Protein AF-B4G542-F1 (afdb_monomer)

Radius of gyration: 22.09 Å; Cα contacts (8 Å, |Δi|>4): 211; chains: 1; bounding box: 46×46×89 Å

Secondary structure (DSSP, 8-state):
--EE-PPPPSS--------TT-HHHHHHHHHHHHHH--HHHHHHHHHHHHHHHHHHHTT---------S-----S-----HHHHHHHHHHHHHHHHHHHHHHHHHTTSEEE-EEES--HHHHHHHHHH-SS---EEEEETTT-SS--HHHHHHHHHTT-EEEEE---SSSS-HHHHHHHSTT-EEEEEEEEEEEETTTTEEEEEEEEEEEEPPP-----------

Foldseek 3Di:
DFAFDDDDDPDDDDDDDQDPVDPVSVVVVVVVCCVRDNPVVVVVVVVVVVVVVVVVPVPDDDDDDDPPDDDDDDPDDALAVCVVCPPVNLVVVLVVVVVVLVCCVVVRTVAAEEESHDLVSLVVSQVPDPHHHQEYEYECVRCVDDDPSNVVSCVVVNRHYYYDHADPDNDDPVNVCVVPPQKDWPDKDWDWHADPVPRDTPDIDMDTDIDHPDPDPPPPPPPDD

InterPro domains:
  IPR032963 Glutamate--cysteine ligase regulatory subunit [PTHR13295] (90-212)
  IPR036812 NAD(P)-dependent oxidoreductase domain superfamily [G3DSA:3.20.20.100] (62-183)
  IPR036812 NAD(P)-dependent oxidoreductase domain superfamily [SSF51430] (90-187)

Nearest PDB structures (foldseek):
  7f7j-assembly1_B  TM=8.791E-01  e=5.481E-02  Echinochloa colona
  3o0k-assembly4_D  TM=6.962E-01  e=1.958E-02  Brucella abortus 2308
  5knb-assembly1_H  TM=5.172E-01  e=3.320E-01  Enterococcus hirae ATCC 9790
  6hsq-assembly1_D  TM=4.163E-01  e=1.458E+00  Psychromonas ingrahamii 37
  1ju9-assembly1_B  TM=2.993E-01  e=6.825E+00  Equus caballus

Mean predicted aligned error: 16.12 Å

Solvent-accessible surface area (backbone atoms only — not comparable to full-atom values): 14167 Å² total; per-residue (Å²): 95,78,45,69,63,80,85,78,78,94,65,94,71,81,84,76,85,78,61,85,86,39,70,67,54,48,51,54,48,56,60,50,47,56,74,78,60,38,68,63,60,54,50,53,49,53,48,52,55,50,56,50,53,52,62,66,50,74,80,66,84,84,92,76,83,78,93,80,73,89,74,84,81,72,88,86,76,72,74,45,39,52,78,74,45,40,72,63,41,55,52,53,48,51,55,58,47,52,59,52,35,55,39,35,77,67,59,49,24,80,45,43,33,51,65,53,65,31,49,66,57,48,52,55,47,46,74,72,42,92,62,55,54,44,32,38,31,40,45,52,89,72,40,93,65,77,58,65,66,41,53,52,50,26,63,76,66,70,24,47,78,46,76,42,80,73,64,93,71,85,73,57,66,72,64,44,37,76,76,42,70,78,47,45,81,73,47,77,45,80,51,74,41,66,42,87,94,68,81,41,74,78,46,69,52,73,49,72,45,65,47,61,79,76,80,74,80,76,80,78,78,78,84,76,132

Organism: Drosophila persimilis (NCBI:txid7234)

pLDDT: mean 71.41, std 22.11, range [26.88, 97.19]

Sequence (225 aa):
MATWTQNEPTGVSKRRRWNLEDRASLNKLKNHIAQEGCPQMQYDLAKQILDNAIAESTTAAPAVKSPCSEANPAPSSVSNWSARNGAQGVIELKELYRSLEQYALNQKITQLGIADLDAEALAELHKSAAVAPTIAQVNLSTCCRVPTELQEFCAAHDIQLNTHGDPELLLPEEQFSGLAPGYTIDWSLRYQVHVRCRGVLTAKGYIVGASRPIPSASTSAKASA

Structure (mmCIF, N/CA/C/O backbone):
data_AF-B4G542-F1
#
_entry.id   AF-B4G542-F1
#
loop_
_atom_site.group_PDB
_atom_site.id
_atom_site.type_symbol
_atom_site.label_atom_id
_atom_site.label_alt_id
_atom_site.label_comp_id
_atom_site.label_asym_id
_atom_site.label_entity_id
_atom_site.label_seq_id
_atom_site.pdbx_PDB_ins_code
_atom_site.Cartn_x
_atom_site.Cartn_y
_atom_site.Cartn_z
_atom_site.occupancy
_atom_site.B_iso_or_equiv
_atom_site.auth_seq_id
_atom_site.auth_comp_id
_atom_site.auth_asym_id
_atom_site.auth_atom_id
_atom_site.pdbx_PDB_model_num
ATOM 1 N N . MET A 1 1 ? -0.649 -2.122 -1.535 1.00 36.38 1 MET A N 1
ATOM 2 C CA . MET A 1 1 ? -1.735 -2.987 -2.064 1.00 36.38 1 MET A CA 1
ATOM 3 C C . MET A 1 1 ? -1.158 -4.339 -2.461 1.00 36.38 1 MET A C 1
ATOM 5 O O . MET A 1 1 ? -0.155 -4.362 -3.159 1.00 36.38 1 MET A O 1
ATOM 9 N N . ALA A 1 2 ? -1.769 -5.446 -2.037 1.00 26.88 2 ALA A N 1
ATOM 10 C CA . ALA A 1 2 ? -1.424 -6.788 -2.508 1.00 26.88 2 ALA A CA 1
ATOM 11 C C . ALA A 1 2 ? -2.357 -7.182 -3.661 1.00 26.88 2 ALA A C 1
ATOM 13 O O . ALA A 1 2 ? -3.578 -7.155 -3.497 1.00 26.88 2 ALA A O 1
ATOM 14 N N . THR A 1 3 ? -1.797 -7.528 -4.821 1.00 35.06 3 THR A N 1
ATOM 15 C CA . THR A 1 3 ? -2.582 -7.998 -5.975 1.00 35.06 3 THR A CA 1
ATOM 16 C C . THR A 1 3 ? -2.597 -9.523 -5.987 1.00 35.06 3 THR A C 1
ATOM 18 O O . THR A 1 3 ? -1.542 -10.140 -6.112 1.00 35.06 3 THR A O 1
ATOM 21 N N . TRP A 1 4 ? -3.779 -10.129 -5.871 1.00 32.50 4 TRP A N 1
ATOM 22 C CA . TRP A 1 4 ? -3.973 -11.582 -5.901 1.00 32.50 4 TRP A CA 1
ATOM 23 C C . TRP A 1 4 ? -4.555 -11.979 -7.260 1.00 32.50 4 TRP A C 1
ATOM 25 O O . TRP A 1 4 ? -5.544 -11.388 -7.697 1.00 32.50 4 TRP A O 1
ATOM 35 N N . THR A 1 5 ? -3.978 -12.976 -7.932 1.00 38.22 5 THR A N 1
ATOM 36 C CA . THR A 1 5 ? -4.575 -13.568 -9.141 1.00 38.22 5 THR A CA 1
ATOM 37 C C . THR A 1 5 ? -4.515 -15.084 -9.087 1.00 38.22 5 THR A C 1
ATOM 39 O O . THR A 1 5 ? -3.497 -15.658 -8.717 1.00 38.22 5 THR A O 1
ATOM 42 N N . GLN A 1 6 ? -5.604 -15.721 -9.507 1.00 37.59 6 GLN A N 1
ATOM 43 C CA . GLN A 1 6 ? -5.668 -17.153 -9.771 1.00 37.59 6 GLN A CA 1
ATOM 44 C C . GLN A 1 6 ? -4.905 -17.480 -11.067 1.00 37.59 6 GLN A C 1
ATOM 46 O O . GLN A 1 6 ? -4.934 -16.692 -12.014 1.00 37.59 6 GLN A O 1
ATOM 51 N N . ASN A 1 7 ? -4.235 -18.635 -11.104 1.00 34.38 7 ASN A N 1
ATOM 52 C CA . ASN A 1 7 ? -3.549 -19.149 -12.294 1.00 34.38 7 ASN A CA 1
ATOM 53 C C . ASN A 1 7 ? -4.513 -19.242 -13.494 1.00 34.38 7 ASN A C 1
ATOM 55 O O . ASN A 1 7 ? -5.581 -19.845 -13.380 1.00 34.38 7 ASN A O 1
ATOM 59 N N . GLU A 1 8 ? -4.135 -18.655 -14.636 1.00 42.31 8 GLU A N 1
ATOM 60 C CA . GLU A 1 8 ? -4.906 -18.741 -15.886 1.00 42.31 8 GLU A CA 1
ATOM 61 C C . GLU A 1 8 ? -4.975 -20.190 -16.408 1.00 42.31 8 GLU A C 1
ATOM 63 O O . GLU A 1 8 ? -3.977 -20.916 -16.345 1.00 42.31 8 GLU A O 1
ATOM 68 N N . PRO A 1 9 ? -6.103 -20.616 -17.011 1.00 42.41 9 PRO A N 1
ATOM 69 C CA . PRO A 1 9 ? -6.118 -21.808 -17.841 1.00 42.41 9 PRO A CA 1
ATOM 70 C C . PRO A 1 9 ? -5.399 -21.503 -19.161 1.00 42.41 9 PRO A C 1
ATOM 72 O O . PRO A 1 9 ? -5.742 -20.574 -19.895 1.00 42.41 9 PRO A O 1
ATOM 75 N N . THR A 1 10 ? -4.393 -22.312 -19.473 1.00 43.72 10 THR A N 1
ATOM 76 C CA . THR A 1 10 ? -3.648 -22.287 -20.731 1.00 43.72 10 THR A CA 1
ATOM 77 C C . THR A 1 10 ? -4.586 -22.501 -21.923 1.00 43.72 10 THR A C 1
ATOM 79 O O . THR A 1 10 ? -5.033 -23.609 -22.207 1.00 43.72 10 THR A O 1
ATOM 82 N N . GLY A 1 11 ? -4.890 -21.432 -22.659 1.00 40.06 11 GLY A N 1
ATOM 83 C CA . GLY A 1 11 ? -5.646 -21.538 -23.904 1.00 40.06 11 GLY A CA 1
ATOM 84 C C . GLY A 1 11 ? -6.040 -20.183 -24.472 1.00 40.06 11 GLY A C 1
ATOM 85 O O . GLY A 1 11 ? -6.745 -19.410 -23.835 1.00 40.06 11 GLY A O 1
ATOM 86 N N . VAL A 1 12 ? -5.592 -19.904 -25.696 1.00 47.41 12 VAL A N 1
ATOM 87 C CA . VAL A 1 12 ? -5.828 -18.666 -26.453 1.00 47.41 12 VAL A CA 1
ATOM 88 C C . VAL A 1 12 ? -7.327 -18.334 -26.522 1.00 47.41 12 VAL A C 1
ATOM 90 O O . VAL A 1 12 ? -8.048 -18.803 -27.404 1.00 47.41 12 VAL A O 1
ATOM 93 N N . SER A 1 13 ? -7.819 -17.498 -25.607 1.00 42.06 13 SER A N 1
ATOM 94 C CA . SER A 1 13 ? -9.207 -17.036 -25.626 1.00 42.06 13 SER A CA 1
ATOM 95 C C . SER A 1 13 ? -9.313 -15.788 -26.498 1.00 42.06 13 SER A C 1
ATOM 97 O O . SER A 1 13 ? -8.811 -14.714 -26.158 1.00 42.06 13 SER A O 1
ATOM 99 N N . LYS A 1 14 ? -9.958 -15.926 -27.665 1.00 38.09 14 LYS A N 1
ATOM 100 C CA . LYS A 1 14 ? -10.314 -14.801 -28.544 1.00 38.09 14 LYS A CA 1
ATOM 101 C C . LYS A 1 14 ? -11.022 -13.729 -27.711 1.00 38.09 14 LYS A C 1
ATOM 103 O O . LYS A 1 14 ? -12.135 -13.946 -27.232 1.00 38.09 14 LYS A O 1
ATOM 108 N N . ARG A 1 15 ? -10.377 -12.568 -27.556 1.00 39.28 15 ARG A N 1
ATOM 109 C CA . ARG A 1 15 ? -10.873 -11.420 -26.784 1.00 39.28 15 ARG A CA 1
ATOM 110 C C . ARG A 1 15 ? -12.255 -11.004 -27.317 1.00 39.28 15 ARG A C 1
ATOM 112 O O . ARG A 1 15 ? -12.352 -10.330 -28.339 1.00 39.28 15 ARG A O 1
ATOM 119 N N . ARG A 1 16 ? -13.343 -11.422 -26.657 1.00 49.16 16 ARG A N 1
ATOM 120 C CA . ARG A 1 16 ? -14.699 -10.974 -27.013 1.00 49.16 16 ARG A CA 1
ATOM 121 C C . ARG A 1 16 ? -14.905 -9.550 -26.502 1.00 49.16 16 ARG A C 1
ATOM 123 O O . ARG A 1 16 ? -14.674 -9.270 -25.324 1.00 49.16 16 ARG A O 1
ATOM 130 N N . ARG A 1 17 ? -15.323 -8.652 -27.395 1.00 42.84 17 ARG A N 1
ATOM 131 C CA . ARG A 1 17 ? -15.738 -7.287 -27.057 1.00 42.84 17 ARG A CA 1
ATOM 132 C C . ARG A 1 17 ? -17.154 -7.362 -26.484 1.00 42.84 17 ARG A C 1
ATOM 134 O O . ARG A 1 17 ? -18.075 -7.771 -27.183 1.00 42.84 17 ARG A O 1
ATOM 141 N N . TRP A 1 18 ? -17.303 -7.011 -25.212 1.00 47.00 18 TRP A N 1
ATOM 142 C CA . TRP A 1 18 ? -18.600 -6.955 -24.541 1.00 47.00 18 TRP A CA 1
ATOM 143 C C . TRP A 1 18 ? -19.173 -5.549 -24.688 1.00 47.00 18 TRP A C 1
ATOM 145 O O . TRP A 1 18 ? -18.466 -4.577 -24.427 1.00 47.00 18 TRP A O 1
ATOM 155 N N . ASN A 1 19 ? -20.428 -5.446 -25.121 1.00 46.97 19 ASN A N 1
ATOM 156 C CA . ASN A 1 19 ? -21.138 -4.175 -25.133 1.00 46.97 19 ASN A CA 1
ATOM 157 C C . ASN A 1 19 ? -21.705 -3.924 -23.727 1.00 46.97 19 ASN A C 1
ATOM 159 O O . ASN A 1 19 ? -22.556 -4.678 -23.258 1.00 46.97 19 ASN A O 1
ATOM 163 N N . LEU A 1 20 ? -21.176 -2.907 -23.044 1.00 46.16 20 LEU A N 1
ATOM 164 C CA . LEU A 1 20 ? -21.511 -2.572 -21.655 1.00 46.16 20 LEU A CA 1
ATOM 165 C C . LEU A 1 20 ? -22.834 -1.802 -21.523 1.00 46.16 20 LEU A C 1
ATOM 167 O O . LEU A 1 20 ? -23.306 -1.603 -20.408 1.00 46.16 20 LEU A O 1
ATOM 171 N N . GLU A 1 21 ? -23.441 -1.407 -22.642 1.00 49.03 21 GLU A N 1
ATOM 172 C CA . GLU A 1 21 ? -24.733 -0.714 -22.676 1.00 49.03 21 GLU A CA 1
ATOM 173 C C . GLU A 1 21 ? -25.920 -1.694 -22.681 1.00 49.03 21 GLU A C 1
ATOM 175 O O . GLU A 1 21 ? -27.058 -1.306 -22.424 1.00 49.03 21 GLU A O 1
ATOM 180 N N . ASP A 1 22 ? -25.669 -2.986 -22.931 1.00 56.59 22 ASP A N 1
ATOM 181 C CA . ASP A 1 22 ? -26.704 -4.017 -22.991 1.00 56.59 22 ASP A CA 1
ATOM 182 C C . ASP A 1 22 ? -26.878 -4.753 -21.650 1.00 56.59 22 ASP A C 1
ATOM 184 O O . ASP A 1 22 ? -25.985 -5.438 -21.138 1.00 56.59 22 ASP A O 1
ATOM 188 N N . ARG A 1 23 ? -28.096 -4.676 -21.104 1.00 51.22 23 ARG A N 1
ATOM 189 C CA . ARG A 1 23 ? -28.496 -5.305 -19.837 1.00 51.22 23 ARG A CA 1
ATOM 190 C C . ARG A 1 23 ? -28.384 -6.835 -19.872 1.00 51.22 23 ARG A C 1
ATOM 192 O O . ARG A 1 23 ? -28.089 -7.442 -18.841 1.00 51.22 23 ARG A O 1
ATOM 199 N N . ALA A 1 24 ? -28.580 -7.476 -21.028 1.00 60.78 24 ALA A N 1
ATOM 200 C CA . ALA A 1 24 ? -28.419 -8.926 -21.154 1.00 60.78 24 ALA A CA 1
ATOM 201 C C . ALA A 1 24 ? -26.937 -9.342 -21.092 1.00 60.78 24 ALA A C 1
ATOM 203 O O . ALA A 1 24 ? -26.595 -10.328 -20.432 1.00 60.78 24 ALA A O 1
ATOM 204 N N . SER A 1 25 ? -26.053 -8.559 -21.711 1.00 51.84 25 SER A N 1
ATOM 205 C CA . SER A 1 25 ? -24.597 -8.724 -21.647 1.00 51.84 25 SER A CA 1
ATOM 206 C C . SER A 1 25 ? -24.048 -8.498 -20.234 1.00 51.84 25 SER A C 1
ATOM 208 O O . SER A 1 25 ? -23.227 -9.290 -19.769 1.00 51.84 25 SER A O 1
ATOM 210 N N . LEU A 1 26 ? -24.565 -7.504 -19.504 1.00 47.34 26 LEU A N 1
ATOM 211 C CA . LEU A 1 26 ? -24.230 -7.271 -18.092 1.00 47.34 26 LEU A CA 1
ATOM 212 C C . LEU A 1 26 ? -24.682 -8.421 -17.178 1.00 47.34 26 LEU A C 1
ATOM 214 O O . LEU A 1 26 ? -23.934 -8.842 -16.297 1.00 47.34 26 LEU A O 1
ATOM 218 N N . ASN A 1 27 ? -25.872 -8.982 -17.405 1.00 47.25 27 ASN A N 1
ATOM 219 C CA . ASN A 1 27 ? -26.354 -10.130 -16.629 1.00 47.25 27 ASN A CA 1
ATOM 220 C C . ASN A 1 27 ? -25.549 -11.407 -16.916 1.00 47.25 27 ASN A C 1
ATOM 222 O O . ASN A 1 27 ? -25.241 -12.161 -15.993 1.00 47.25 27 ASN A O 1
ATOM 226 N N . LYS A 1 28 ? -25.146 -11.636 -18.173 1.00 52.00 28 LYS A N 1
ATOM 227 C CA . LYS A 1 28 ? -24.230 -12.733 -18.523 1.00 52.00 28 LYS A CA 1
ATOM 228 C C . LYS A 1 28 ? -22.857 -12.549 -17.874 1.00 52.00 28 LYS A C 1
ATOM 230 O O . LYS A 1 28 ? -22.311 -13.520 -17.360 1.00 52.00 28 LYS A O 1
ATOM 235 N N . LEU A 1 29 ? -22.342 -11.317 -17.825 1.00 48.09 29 LEU A N 1
ATOM 236 C CA . LEU A 1 29 ? -21.099 -10.979 -17.127 1.00 48.09 29 LEU A CA 1
ATOM 237 C C . LEU A 1 29 ? -21.202 -11.265 -15.620 1.00 48.09 29 LEU A C 1
ATOM 239 O O . LEU A 1 29 ? -20.325 -11.921 -15.067 1.00 48.09 29 LEU A O 1
ATOM 243 N N . LYS A 1 30 ? -22.294 -10.841 -14.971 1.00 45.56 30 LYS A N 1
ATOM 244 C CA . LYS A 1 30 ? -22.553 -11.079 -13.540 1.00 45.56 30 LYS A CA 1
ATOM 245 C C . LYS A 1 30 ? -22.516 -12.569 -13.186 1.00 45.56 30 LYS A C 1
ATOM 247 O O . LYS A 1 30 ? -21.897 -12.949 -12.196 1.00 45.56 30 LYS A O 1
ATOM 252 N N . ASN A 1 31 ? -23.135 -13.410 -14.013 1.00 44.84 31 ASN A N 1
ATOM 253 C CA . ASN A 1 31 ? -23.184 -14.855 -13.782 1.00 44.84 31 ASN A CA 1
ATOM 254 C C . ASN A 1 31 ? -21.843 -15.554 -14.072 1.00 44.84 31 ASN A C 1
ATOM 256 O O . ASN A 1 31 ? -21.544 -16.567 -13.450 1.00 44.84 31 ASN A O 1
ATOM 260 N N . HIS A 1 32 ? -21.024 -15.012 -14.978 1.00 45.56 32 HIS A N 1
ATOM 261 C CA . HIS A 1 32 ? -19.693 -15.551 -15.274 1.00 45.56 32 HIS A CA 1
ATOM 262 C C . HIS A 1 32 ? -18.656 -15.159 -14.206 1.00 45.56 32 HIS A C 1
ATOM 264 O O . HIS A 1 32 ? -17.853 -15.991 -13.802 1.00 45.56 32 HIS A O 1
ATOM 270 N N . ILE A 1 33 ? -18.734 -13.936 -13.659 1.00 46.72 33 ILE A N 1
ATOM 271 C CA . ILE A 1 33 ? -17.910 -13.498 -12.513 1.00 46.72 33 ILE A CA 1
ATOM 272 C C . ILE A 1 33 ? -18.149 -14.399 -11.290 1.00 46.72 33 ILE A C 1
ATOM 274 O O . ILE A 1 33 ? -17.209 -14.736 -10.578 1.00 46.72 33 ILE A O 1
ATOM 278 N N . ALA A 1 34 ? -19.390 -14.847 -11.074 1.00 44.81 34 ALA A N 1
ATOM 279 C CA . ALA A 1 34 ? -19.711 -15.787 -10.000 1.00 44.81 34 ALA A CA 1
ATOM 280 C C . ALA A 1 34 ? -19.032 -17.166 -10.163 1.00 44.81 34 ALA A C 1
ATOM 282 O O . ALA A 1 34 ? -18.830 -17.849 -9.161 1.00 44.81 34 ALA A O 1
ATOM 283 N N . GLN A 1 35 ? -18.660 -17.564 -11.389 1.00 42.62 35 GLN A N 1
ATOM 284 C CA . GLN A 1 35 ? -17.959 -18.825 -11.671 1.00 42.62 35 GLN A CA 1
ATOM 285 C C . GLN A 1 35 ? -16.428 -18.718 -11.543 1.00 42.62 35 GLN A C 1
ATOM 287 O O . GLN A 1 35 ? -15.799 -19.714 -11.204 1.00 42.62 35 GLN A O 1
ATOM 292 N N . GLU A 1 36 ? -15.828 -17.540 -11.762 1.00 46.06 36 GLU A N 1
ATOM 293 C CA . GLU A 1 36 ? -14.359 -17.344 -11.755 1.00 46.06 36 GLU A CA 1
ATOM 294 C C . GLU A 1 36 ? -13.801 -16.677 -10.481 1.00 46.06 36 GLU A C 1
ATOM 296 O O . GLU A 1 36 ? -12.627 -16.329 -10.410 1.00 46.06 36 GLU A O 1
ATOM 301 N N . GLY A 1 37 ? -14.619 -16.493 -9.447 1.00 55.06 37 GLY A N 1
ATOM 302 C CA . GLY A 1 37 ? -14.167 -15.897 -8.191 1.00 55.06 37 GLY A CA 1
ATOM 303 C C . GLY A 1 37 ? -15.331 -15.330 -7.405 1.00 55.06 37 GLY A C 1
ATOM 304 O O . GLY A 1 37 ? -15.567 -14.124 -7.405 1.00 55.06 37 GLY A O 1
ATOM 305 N N . CYS A 1 38 ? -16.084 -16.214 -6.752 1.00 48.91 38 CYS A N 1
ATOM 306 C CA . CYS A 1 38 ? -17.192 -15.811 -5.898 1.00 48.91 38 CYS A CA 1
ATOM 307 C C . CYS A 1 38 ? -16.684 -14.866 -4.784 1.00 48.91 38 CYS A C 1
ATOM 309 O O . CYS A 1 38 ? -15.737 -15.228 -4.082 1.00 48.91 38 CYS A O 1
ATOM 311 N N . PRO A 1 39 ? -17.312 -13.694 -4.564 1.00 49.59 39 PRO A N 1
ATOM 312 C CA . PRO A 1 39 ? -16.983 -12.795 -3.452 1.00 49.59 39 PRO A CA 1
ATOM 313 C C . PRO A 1 39 ? -16.984 -13.491 -2.084 1.00 49.59 39 PRO A C 1
ATOM 315 O O . PRO A 1 39 ? -16.204 -13.127 -1.210 1.00 49.59 39 PRO A O 1
ATOM 318 N N . GLN A 1 40 ? -17.802 -14.539 -1.927 1.00 50.66 40 GLN A N 1
ATOM 319 C CA . GLN A 1 40 ? -17.826 -15.374 -0.728 1.00 50.66 40 GLN A CA 1
ATOM 320 C C . GLN A 1 40 ? -16.501 -16.118 -0.517 1.00 50.66 40 GLN A C 1
ATOM 322 O O . GLN A 1 40 ? -15.971 -16.099 0.581 1.00 50.66 40 GLN A O 1
ATOM 327 N N . MET A 1 41 ? -15.899 -16.671 -1.574 1.00 53.75 41 MET A N 1
ATOM 328 C CA . MET A 1 41 ? -14.600 -17.354 -1.482 1.00 53.75 41 MET A CA 1
ATOM 329 C C . MET A 1 41 ? -13.471 -16.391 -1.093 1.00 53.75 41 MET A C 1
ATOM 331 O O . MET A 1 41 ? -12.551 -16.773 -0.377 1.00 53.75 41 MET A O 1
ATOM 335 N N . GLN A 1 42 ? -13.535 -15.137 -1.553 1.00 48.97 42 GLN A N 1
ATOM 336 C CA . GLN A 1 42 ? -12.562 -14.106 -1.173 1.00 48.97 42 GLN A CA 1
ATOM 337 C C . GLN A 1 42 ? -12.738 -13.680 0.288 1.00 48.97 42 GLN A C 1
ATOM 339 O O . GLN A 1 42 ? -11.748 -13.516 0.997 1.00 48.97 42 GLN A O 1
ATOM 344 N N . TYR A 1 43 ? -13.986 -13.546 0.744 1.00 49.31 43 TYR A N 1
ATOM 345 C CA . TYR A 1 43 ? -14.311 -13.296 2.146 1.00 49.31 43 TYR A CA 1
ATOM 346 C C . TYR A 1 43 ? -13.843 -14.446 3.049 1.00 49.31 43 TYR A C 1
ATOM 348 O O . TYR A 1 43 ? -13.184 -14.200 4.056 1.00 49.31 43 TYR A O 1
ATOM 356 N N . ASP A 1 44 ? -14.107 -15.694 2.660 1.00 55.47 44 ASP A N 1
ATOM 357 C CA . ASP A 1 44 ? -13.728 -16.883 3.425 1.00 55.47 44 ASP A CA 1
ATOM 358 C C . ASP A 1 44 ? -12.199 -17.036 3.506 1.00 55.47 44 ASP A C 1
ATOM 360 O O . ASP A 1 44 ? -11.665 -17.336 4.573 1.00 55.47 44 ASP A O 1
ATOM 364 N N . LEU A 1 45 ? -11.474 -16.746 2.417 1.00 54.38 45 LEU A N 1
ATOM 365 C CA . LEU A 1 45 ? -10.008 -16.752 2.405 1.00 54.38 45 LEU A CA 1
ATOM 366 C C . LEU A 1 45 ? -9.419 -15.631 3.274 1.00 54.38 45 LEU A C 1
ATOM 368 O O . LEU A 1 45 ? -8.478 -15.874 4.027 1.00 54.38 45 LEU A O 1
ATOM 372 N N . ALA A 1 46 ? -9.967 -14.415 3.192 1.00 49.06 46 ALA A N 1
ATOM 373 C CA . ALA A 1 46 ? -9.535 -13.295 4.029 1.00 49.06 46 ALA A CA 1
ATOM 374 C C . ALA A 1 46 ? -9.775 -13.584 5.517 1.00 49.06 46 ALA A C 1
ATOM 376 O O . ALA A 1 46 ? -8.907 -13.316 6.346 1.00 49.06 46 ALA A O 1
ATOM 377 N N . LYS A 1 47 ? -10.919 -14.195 5.843 1.00 55.75 47 LYS A N 1
ATOM 378 C CA . LYS A 1 47 ? -11.245 -14.653 7.193 1.00 55.75 47 LYS A CA 1
ATOM 379 C C . LYS A 1 47 ? -10.261 -15.719 7.680 1.00 55.75 47 LYS A C 1
ATOM 381 O O . LYS A 1 47 ? -9.725 -15.583 8.769 1.00 55.75 47 LYS A O 1
ATOM 386 N N . GLN A 1 48 ? -9.946 -16.714 6.851 1.00 57.06 48 GLN A N 1
ATOM 387 C CA . GLN A 1 48 ? -8.986 -17.765 7.198 1.00 57.06 48 GLN A CA 1
ATOM 388 C C . GLN A 1 48 ? -7.566 -17.219 7.428 1.00 57.06 48 GLN A C 1
ATOM 390 O O . GLN A 1 48 ? -6.879 -17.654 8.348 1.00 57.06 48 GLN A O 1
ATOM 395 N N . ILE A 1 49 ? -7.120 -16.258 6.613 1.00 56.88 49 ILE A N 1
ATOM 396 C CA . ILE A 1 49 ? -5.826 -15.581 6.797 1.00 56.88 49 ILE A CA 1
ATOM 397 C C . ILE A 1 49 ? -5.801 -14.818 8.127 1.00 56.88 49 ILE A C 1
ATOM 399 O O . ILE A 1 49 ? -4.805 -14.877 8.846 1.00 56.88 49 ILE A O 1
ATOM 403 N N . LEU A 1 50 ? -6.898 -14.136 8.465 1.00 53.12 50 LEU A N 1
ATOM 404 C CA . LEU A 1 50 ? -7.015 -13.381 9.708 1.00 53.12 50 LEU A CA 1
ATOM 405 C C . LEU A 1 50 ? -7.037 -14.301 10.938 1.00 53.12 50 LEU A C 1
ATOM 407 O O . LEU A 1 50 ? -6.306 -14.052 11.892 1.00 53.12 50 LEU A O 1
ATOM 411 N N . ASP A 1 51 ? -7.806 -15.388 10.892 1.00 55.69 51 ASP A N 1
ATOM 412 C CA . ASP A 1 51 ? -7.884 -16.374 11.975 1.00 55.69 51 ASP A CA 1
ATOM 413 C C . ASP A 1 51 ? -6.511 -17.025 12.240 1.00 55.69 51 ASP A C 1
ATOM 415 O O . ASP A 1 51 ? -6.115 -17.207 13.392 1.00 55.69 51 ASP A O 1
ATOM 419 N N . ASN A 1 52 ? -5.736 -17.301 11.184 1.00 61.94 52 ASN A N 1
ATOM 420 C CA . ASN A 1 52 ? -4.379 -17.841 11.306 1.00 61.94 52 ASN A CA 1
ATOM 421 C C . ASN A 1 52 ? -3.395 -16.824 11.918 1.00 61.94 52 ASN A C 1
ATOM 423 O O . ASN A 1 52 ? -2.603 -17.190 12.783 1.00 61.94 52 ASN A O 1
ATOM 427 N N . ALA A 1 53 ? -3.478 -15.543 11.542 1.00 55.34 53 ALA A N 1
ATOM 428 C CA . ALA A 1 53 ? -2.647 -14.484 12.129 1.00 55.34 53 ALA A CA 1
ATOM 429 C C . ALA A 1 53 ? -2.970 -14.237 13.618 1.00 55.34 53 ALA A C 1
ATOM 431 O O . ALA A 1 53 ? -2.084 -13.939 14.425 1.00 55.34 53 ALA A O 1
ATOM 432 N N . ILE A 1 54 ? -4.236 -14.404 14.013 1.00 53.72 54 ILE A N 1
ATOM 433 C CA . ILE A 1 54 ? -4.664 -14.338 15.418 1.00 53.72 54 ILE A CA 1
ATOM 434 C C . ILE A 1 54 ? -4.116 -15.544 16.202 1.00 53.72 54 ILE A C 1
ATOM 436 O O . ILE A 1 54 ? -3.634 -15.392 17.327 1.00 53.72 54 ILE A O 1
ATOM 440 N N . ALA A 1 55 ? -4.117 -16.738 15.602 1.00 51.97 55 ALA A N 1
ATOM 441 C CA . ALA A 1 55 ? -3.551 -17.933 16.229 1.00 51.97 55 ALA A CA 1
ATOM 442 C C . ALA A 1 55 ? -2.033 -17.807 16.464 1.00 51.97 55 ALA A C 1
ATOM 444 O O . ALA A 1 55 ? -1.541 -18.212 17.515 1.00 51.97 55 ALA A O 1
ATOM 445 N N . GLU A 1 56 ? -1.302 -17.189 15.533 1.00 50.41 56 GLU A N 1
ATOM 446 C CA . GLU A 1 56 ? 0.147 -16.958 15.642 1.00 50.41 56 GLU A CA 1
ATOM 447 C C . GLU A 1 56 ? 0.517 -15.848 16.649 1.00 50.41 56 GLU A C 1
ATOM 449 O O . GLU A 1 56 ? 1.559 -15.922 17.303 1.00 50.41 56 GLU A O 1
ATOM 454 N N . SER A 1 57 ? -0.352 -14.851 16.851 1.00 46.38 57 SER A N 1
ATOM 455 C CA . SER A 1 57 ? -0.128 -13.751 17.810 1.00 46.38 57 SER A CA 1
ATOM 456 C C . SER A 1 57 ? -0.521 -14.080 19.257 1.00 46.38 57 SER A C 1
ATOM 458 O O . SER A 1 57 ? -0.130 -13.367 20.181 1.00 46.38 57 SER A O 1
ATOM 460 N N . THR A 1 58 ? -1.210 -15.201 19.505 1.00 41.38 58 THR A N 1
ATOM 461 C CA . THR A 1 58 ? -1.634 -15.608 20.864 1.00 41.38 58 THR A CA 1
ATOM 462 C C . THR A 1 58 ? -0.459 -16.060 21.763 1.00 41.38 58 THR A C 1
ATOM 464 O O . THR A 1 58 ? -0.633 -16.250 22.965 1.00 41.38 58 THR A O 1
ATOM 467 N N . THR A 1 59 ? 0.767 -16.168 21.236 1.00 40.25 59 THR A N 1
ATOM 468 C CA . THR A 1 59 ? 1.969 -16.551 22.008 1.00 40.25 59 THR A CA 1
ATOM 469 C C . THR A 1 59 ? 2.921 -15.414 22.399 1.00 40.25 59 THR A C 1
ATOM 471 O O . THR A 1 59 ? 3.907 -15.687 23.082 1.00 40.25 59 THR A O 1
ATOM 474 N N . ALA A 1 60 ? 2.646 -14.147 22.068 1.00 40.50 60 ALA A N 1
ATOM 475 C CA . ALA A 1 60 ? 3.447 -13.027 22.576 1.00 40.50 60 ALA A CA 1
ATOM 476 C C . ALA A 1 60 ? 2.659 -11.704 22.610 1.00 40.50 60 ALA A C 1
ATOM 478 O O . ALA A 1 60 ? 2.327 -11.149 21.569 1.00 40.50 60 ALA A O 1
ATOM 479 N N . ALA A 1 61 ? 2.416 -11.170 23.812 1.00 33.03 61 ALA A N 1
ATOM 480 C CA . ALA A 1 61 ? 1.972 -9.789 24.031 1.00 33.03 61 ALA A CA 1
ATOM 481 C C . ALA A 1 61 ? 3.095 -9.000 24.730 1.00 33.03 61 ALA A C 1
ATOM 483 O O . ALA A 1 61 ? 3.771 -9.547 25.608 1.00 33.03 61 ALA A O 1
ATOM 484 N N . PRO A 1 62 ? 3.279 -7.715 24.382 1.00 38.72 62 PRO A N 1
ATOM 485 C CA . PRO A 1 62 ? 2.594 -6.688 25.164 1.00 38.72 62 PRO A CA 1
ATOM 486 C C . PRO A 1 62 ? 1.887 -5.617 24.315 1.00 38.72 62 PRO A C 1
ATOM 488 O O . PRO A 1 62 ? 2.157 -5.428 23.134 1.00 38.72 62 PRO A O 1
ATOM 491 N N . ALA A 1 63 ? 0.955 -4.915 24.962 1.00 42.12 63 ALA A N 1
ATOM 492 C CA . ALA A 1 63 ? 0.135 -3.854 24.389 1.00 42.12 63 ALA A CA 1
ATOM 493 C C . ALA A 1 63 ? 0.956 -2.590 24.078 1.00 42.12 63 ALA A C 1
ATOM 495 O O . ALA A 1 63 ? 1.553 -1.999 24.979 1.00 42.12 63 ALA A O 1
ATOM 496 N N . VAL A 1 64 ? 0.914 -2.137 22.824 1.00 38.28 64 VAL A N 1
ATOM 497 C CA . VAL A 1 64 ? 1.406 -0.820 22.401 1.00 38.28 64 VAL A CA 1
ATOM 498 C C . VAL A 1 64 ? 0.193 0.046 22.067 1.00 38.28 64 VAL A C 1
ATOM 500 O O . VAL A 1 64 ? -0.677 -0.353 21.298 1.00 38.28 64 VAL A O 1
ATOM 503 N N . LYS A 1 65 ? 0.095 1.216 22.707 1.00 35.25 65 LYS A N 1
ATOM 504 C CA . LYS A 1 65 ? -0.962 2.201 22.443 1.00 35.25 65 LYS A CA 1
ATOM 505 C C . LYS A 1 65 ? -0.757 2.810 21.055 1.00 35.25 65 LYS A C 1
ATOM 507 O O . LYS A 1 65 ? 0.343 3.264 20.750 1.00 35.25 65 LYS A O 1
ATOM 512 N N . SER A 1 66 ? -1.826 2.848 20.263 1.00 41.19 66 SER A N 1
ATOM 513 C CA . SER A 1 66 ? -1.862 3.484 18.944 1.00 41.19 66 SER A CA 1
ATOM 514 C C . SER A 1 66 ? -1.628 5.000 19.057 1.00 41.19 66 SER A C 1
ATOM 516 O O . SER A 1 66 ? -2.311 5.654 19.852 1.00 41.19 66 SER A O 1
ATOM 518 N N . PRO A 1 67 ? -0.697 5.595 18.289 1.00 36.50 67 PRO A N 1
ATOM 519 C CA . PRO A 1 67 ? -0.500 7.036 18.236 1.00 36.50 67 PRO A CA 1
ATOM 520 C C . PRO A 1 67 ? -1.500 7.644 17.243 1.00 36.50 67 PRO A C 1
ATOM 522 O O . PRO A 1 67 ? -1.133 8.189 16.207 1.00 36.50 67 PRO A O 1
ATOM 525 N N . CYS A 1 68 ? -2.790 7.518 17.533 1.00 31.59 68 CYS A N 1
ATOM 526 C CA . CYS A 1 68 ? -3.854 8.222 16.821 1.00 31.59 68 CYS A CA 1
ATOM 527 C C . CYS A 1 68 ? -4.667 9.012 17.843 1.00 31.59 68 CYS A C 1
ATOM 529 O O . CYS A 1 68 ? -5.824 8.727 18.113 1.00 31.59 68 CYS A O 1
ATOM 531 N N . SER A 1 69 ? -4.030 9.996 18.469 1.00 41.56 69 SER A N 1
ATOM 532 C CA . SER A 1 69 ? -4.741 11.019 19.230 1.00 41.56 69 SER A CA 1
ATOM 533 C C . SER A 1 69 ? -4.261 12.376 18.743 1.00 41.56 69 SER A C 1
ATOM 535 O O . SER A 1 69 ? -3.100 12.728 18.923 1.00 41.56 69 SER A O 1
ATOM 537 N N . GLU A 1 70 ? -5.175 13.047 18.044 1.00 46.84 70 GLU A N 1
ATOM 538 C CA . GLU A 1 70 ? -5.251 14.479 17.752 1.00 46.84 70 GLU A CA 1
ATOM 539 C C . GLU A 1 70 ? -3.925 15.254 17.674 1.00 46.84 70 GLU A C 1
ATOM 541 O O . GLU A 1 70 ? -3.366 15.698 18.676 1.00 46.84 70 GLU A O 1
ATOM 546 N N . ALA A 1 71 ? -3.500 15.566 16.448 1.00 35.69 71 ALA A N 1
ATOM 547 C CA . ALA A 1 71 ? -2.632 16.708 16.198 1.00 35.69 71 ALA A CA 1
ATOM 548 C C . ALA A 1 71 ? -3.243 17.578 15.093 1.00 35.69 71 ALA A C 1
ATOM 550 O O . ALA A 1 71 ? -3.411 17.142 13.955 1.00 35.69 71 ALA A O 1
ATOM 551 N N . ASN A 1 72 ? -3.578 18.821 15.450 1.00 39.91 72 ASN A N 1
ATOM 552 C CA . ASN A 1 72 ? -3.919 19.893 14.513 1.00 39.91 72 ASN A CA 1
ATOM 553 C C . ASN A 1 72 ? -2.825 20.017 13.436 1.00 39.91 72 ASN A C 1
ATOM 555 O O . ASN A 1 72 ? -1.659 20.193 13.805 1.00 39.91 72 ASN A O 1
ATOM 559 N N . PRO A 1 73 ? -3.142 20.001 12.128 1.00 42.47 73 PRO A N 1
ATOM 560 C CA . PRO A 1 73 ? -2.113 20.174 11.121 1.00 42.47 73 PRO A CA 1
ATOM 561 C C . PRO A 1 73 ? -1.761 21.660 11.006 1.00 42.47 73 PRO A C 1
ATOM 563 O O . PRO A 1 73 ? -2.519 22.471 10.471 1.00 42.47 73 PRO A O 1
ATOM 566 N N . ALA A 1 74 ? -0.577 22.020 11.500 1.00 30.94 74 ALA A N 1
ATOM 567 C CA . ALA A 1 74 ? 0.124 23.200 11.015 1.00 30.94 74 ALA A CA 1
ATOM 568 C C . ALA A 1 74 ? 0.436 23.004 9.515 1.00 30.94 74 ALA A C 1
ATOM 570 O O . ALA A 1 74 ? 0.802 21.897 9.106 1.00 30.94 74 ALA A O 1
ATOM 571 N N . PRO A 1 75 ? 0.297 24.038 8.670 1.00 42.69 75 PRO A N 1
ATOM 572 C CA . PRO A 1 75 ? 0.535 23.890 7.244 1.00 42.69 75 PRO A CA 1
ATOM 573 C C . PRO A 1 75 ? 2.046 23.814 6.980 1.00 42.69 75 PRO A C 1
ATOM 575 O O . PRO A 1 75 ? 2.805 24.589 7.557 1.00 42.69 75 PRO A O 1
ATOM 578 N N . SER A 1 76 ? 2.457 22.941 6.049 1.00 39.91 76 SER A N 1
ATOM 579 C CA . SER A 1 76 ? 3.796 22.846 5.417 1.00 39.91 76 SER A CA 1
ATOM 580 C C . SER A 1 76 ? 4.870 21.917 6.014 1.00 39.91 76 SER A C 1
ATOM 582 O O . SER A 1 76 ? 6.057 22.221 5.955 1.00 39.91 76 SER A O 1
ATOM 584 N N . SER A 1 77 ? 4.500 20.718 6.466 1.00 42.19 77 SER A N 1
ATOM 585 C CA . SER A 1 77 ? 5.460 19.609 6.578 1.00 42.19 77 SER A CA 1
ATOM 586 C C . SER A 1 77 ? 5.180 18.599 5.467 1.00 42.19 77 SER A C 1
ATOM 588 O O . SER A 1 77 ? 4.141 17.945 5.440 1.00 42.19 77 SER A O 1
ATOM 590 N N . VAL A 1 78 ? 6.079 18.564 4.489 1.00 48.19 78 VAL A N 1
ATOM 591 C CA . VAL A 1 78 ? 6.083 17.619 3.369 1.00 48.19 78 VAL A CA 1
ATOM 592 C C . VAL A 1 78 ? 6.039 16.194 3.928 1.00 48.19 78 VAL A C 1
ATOM 594 O O . VAL A 1 78 ? 6.711 15.916 4.916 1.00 48.19 78 VAL A O 1
ATOM 597 N N . SER A 1 79 ? 5.257 15.317 3.298 1.00 61.66 79 SER A N 1
ATOM 598 C CA . SER A 1 79 ? 5.029 13.897 3.605 1.00 61.66 79 SER A CA 1
ATOM 599 C C . SER A 1 79 ? 6.301 13.066 3.808 1.00 61.66 79 SER A C 1
ATOM 601 O O . SER A 1 79 ? 6.675 12.265 2.958 1.00 61.66 79 SER A O 1
ATOM 603 N N . ASN A 1 80 ? 6.988 13.257 4.927 1.00 75.75 80 ASN A N 1
ATOM 604 C CA . ASN A 1 80 ? 8.173 12.498 5.276 1.00 75.75 80 ASN A CA 1
ATOM 605 C C . ASN A 1 80 ? 7.750 11.410 6.265 1.00 75.75 80 ASN A C 1
ATOM 607 O O . ASN A 1 80 ? 7.570 11.649 7.463 1.00 75.75 80 ASN A O 1
ATOM 611 N N . TRP A 1 81 ? 7.480 10.227 5.719 1.00 86.06 81 TRP A N 1
ATOM 612 C CA . TRP A 1 81 ? 7.043 9.066 6.484 1.00 86.06 81 TRP A CA 1
ATOM 613 C C . TRP A 1 81 ? 8.109 8.649 7.497 1.00 86.06 81 TRP A C 1
ATOM 615 O O . TRP A 1 81 ? 7.776 8.348 8.645 1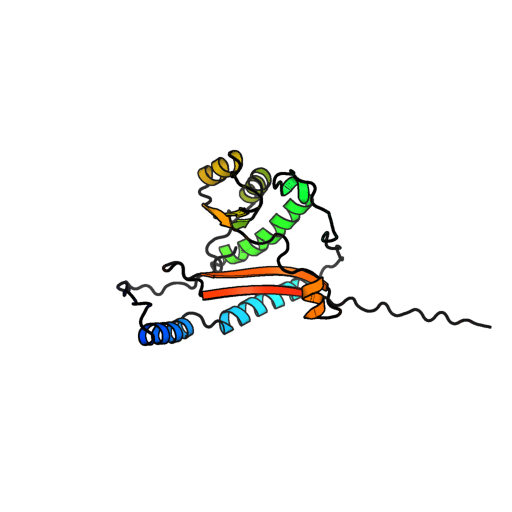.00 86.06 81 TRP A O 1
ATOM 625 N N . SER A 1 82 ? 9.383 8.727 7.116 1.00 83.56 82 SER A N 1
ATOM 626 C CA . SER A 1 82 ? 10.524 8.445 7.982 1.00 83.56 82 SER A CA 1
ATOM 627 C C . SER A 1 82 ? 10.576 9.403 9.171 1.00 83.56 82 SER A C 1
ATOM 629 O O . SER A 1 82 ? 10.780 8.969 10.301 1.00 83.56 82 SER A O 1
ATOM 631 N N . ALA A 1 83 ? 10.297 10.693 8.971 1.00 84.69 83 ALA A N 1
ATOM 632 C CA . ALA A 1 83 ? 10.236 11.667 10.062 1.00 84.69 83 ALA A CA 1
ATOM 633 C C . ALA A 1 83 ? 9.064 11.410 11.026 1.00 84.69 83 ALA A C 1
ATOM 635 O O . ALA A 1 83 ? 9.196 11.634 12.228 1.00 84.69 83 ALA A O 1
ATOM 636 N N . ARG A 1 84 ? 7.920 10.938 10.511 1.00 84.88 84 ARG A N 1
ATOM 637 C CA . ARG A 1 84 ? 6.723 10.641 11.318 1.00 84.88 84 ARG A CA 1
ATOM 638 C C . ARG A 1 84 ? 6.874 9.375 12.158 1.00 84.88 84 ARG A C 1
ATOM 640 O O . ARG A 1 84 ? 6.417 9.354 13.295 1.00 84.88 84 ARG A O 1
ATOM 647 N N . ASN A 1 85 ? 7.474 8.330 11.592 1.00 86.56 85 ASN A N 1
ATOM 648 C CA . ASN A 1 85 ? 7.491 6.994 12.196 1.00 86.56 85 ASN A CA 1
ATOM 649 C C . ASN A 1 85 ? 8.865 6.603 12.773 1.00 86.56 85 ASN A C 1
ATOM 651 O O . ASN A 1 85 ? 8.968 5.678 13.579 1.00 86.56 85 ASN A O 1
ATOM 655 N N . GLY A 1 86 ? 9.927 7.317 12.393 1.00 88.69 86 GLY A N 1
ATOM 656 C CA . GLY A 1 86 ? 11.294 7.072 12.839 1.00 88.69 86 GLY A CA 1
ATOM 657 C C . GLY A 1 86 ? 11.832 5.690 12.455 1.00 88.69 86 GLY A C 1
ATOM 658 O O . GLY A 1 86 ? 11.229 4.933 11.694 1.00 88.69 86 GLY A O 1
ATOM 659 N N . ALA A 1 87 ? 12.981 5.334 13.035 1.00 88.62 87 ALA A N 1
ATOM 660 C CA . ALA A 1 87 ? 13.626 4.040 12.797 1.00 88.62 87 ALA A CA 1
ATOM 661 C C . ALA A 1 87 ? 12.755 2.851 13.240 1.00 88.62 87 ALA A C 1
ATOM 663 O O . ALA A 1 87 ? 12.768 1.799 12.605 1.00 88.62 87 ALA A O 1
ATOM 664 N N . GLN A 1 88 ? 11.974 3.027 14.309 1.00 90.31 88 GLN A N 1
ATOM 665 C CA . GLN A 1 88 ? 11.070 1.993 14.806 1.00 90.31 88 GLN A CA 1
ATOM 666 C C . GLN A 1 88 ? 9.976 1.668 13.780 1.00 90.31 88 GLN A C 1
ATOM 668 O O . GLN A 1 88 ? 9.738 0.497 13.494 1.00 90.31 88 GLN A O 1
ATOM 673 N N . GLY A 1 89 ? 9.390 2.685 13.143 1.00 90.12 89 GLY A N 1
ATOM 674 C CA . GLY A 1 89 ? 8.413 2.479 12.078 1.00 90.12 89 GLY A CA 1
ATOM 675 C C . GLY A 1 89 ? 8.970 1.714 10.882 1.00 90.12 89 GLY A C 1
ATOM 676 O O . GLY A 1 89 ? 8.283 0.863 10.324 1.00 90.12 89 GLY A O 1
ATOM 677 N N . VAL A 1 90 ? 10.229 1.963 10.501 1.00 90.12 90 VAL A N 1
ATOM 678 C CA . VAL A 1 90 ? 10.902 1.205 9.429 1.00 90.12 90 VAL A CA 1
ATOM 679 C C . VAL A 1 90 ? 11.042 -0.274 9.798 1.00 90.12 90 VAL A C 1
ATOM 681 O O . VAL A 1 90 ? 10.851 -1.143 8.946 1.00 90.12 90 VAL A O 1
ATOM 684 N N . ILE A 1 91 ? 11.369 -0.576 11.057 1.00 92.75 91 ILE A N 1
ATOM 685 C CA . ILE A 1 91 ? 11.481 -1.955 11.550 1.00 92.75 91 ILE A CA 1
ATOM 686 C C . ILE A 1 91 ? 10.123 -2.657 11.455 1.00 92.75 91 ILE A C 1
ATOM 688 O O . ILE A 1 91 ? 10.031 -3.717 10.835 1.00 92.75 91 ILE A O 1
ATOM 692 N N . GLU A 1 92 ? 9.067 -2.037 11.979 1.00 92.06 92 GLU A N 1
ATOM 693 C CA . GLU A 1 92 ? 7.701 -2.580 11.951 1.00 92.06 92 GLU A CA 1
ATOM 694 C C . GLU A 1 92 ? 7.184 -2.763 10.518 1.00 92.06 92 GLU A C 1
ATOM 696 O O . GLU A 1 92 ? 6.614 -3.801 10.174 1.00 92.06 92 GLU A O 1
ATOM 701 N N . LEU A 1 93 ? 7.457 -1.795 9.637 1.00 92.69 93 LEU A N 1
ATOM 702 C CA . LEU A 1 93 ? 7.153 -1.889 8.211 1.00 92.69 93 LEU A CA 1
ATOM 703 C C . LEU A 1 93 ? 7.822 -3.113 7.579 1.00 92.69 93 LEU A C 1
ATOM 705 O O . LEU A 1 93 ? 7.169 -3.845 6.837 1.00 92.69 93 LEU A O 1
ATOM 709 N N . LYS A 1 94 ? 9.109 -3.351 7.853 1.00 94.12 94 LYS A N 1
ATOM 710 C CA . LYS A 1 94 ? 9.836 -4.511 7.314 1.00 94.12 94 LYS A CA 1
ATOM 711 C C . LYS A 1 94 ? 9.293 -5.830 7.851 1.00 94.12 94 LYS A C 1
ATOM 713 O O . LYS A 1 94 ? 9.248 -6.806 7.106 1.00 94.12 94 LYS A O 1
ATOM 718 N N . GLU A 1 95 ? 8.883 -5.881 9.116 1.00 94.50 95 GLU A N 1
ATOM 719 C CA . GLU A 1 95 ? 8.247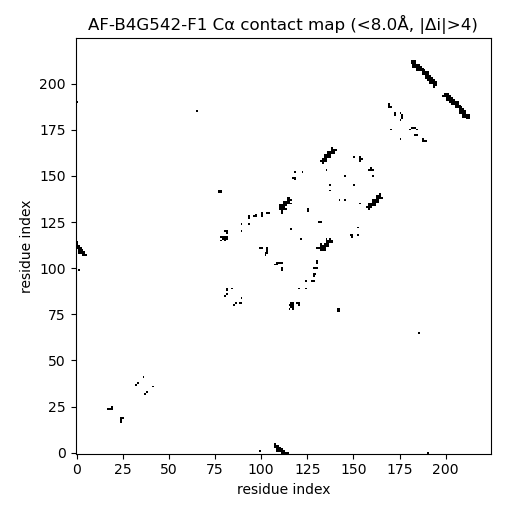 -7.066 9.699 1.00 94.50 95 GLU A CA 1
ATOM 720 C C . GLU A 1 95 ? 6.914 -7.378 9.017 1.00 94.50 95 GLU A C 1
ATOM 722 O O . GLU A 1 95 ? 6.714 -8.503 8.553 1.00 94.50 95 GLU A O 1
ATOM 727 N N . LEU A 1 96 ? 6.049 -6.372 8.862 1.00 91.56 96 LEU A N 1
ATOM 728 C CA . LEU A 1 96 ? 4.791 -6.510 8.130 1.00 91.56 96 LEU A CA 1
ATOM 729 C C . LEU A 1 96 ? 5.033 -6.926 6.675 1.00 91.56 96 LEU A C 1
ATOM 731 O O . LEU A 1 96 ? 4.369 -7.826 6.155 1.00 91.56 96 LEU A O 1
ATOM 735 N N . TYR A 1 97 ? 5.992 -6.280 6.012 1.00 95.62 97 TYR A N 1
ATOM 736 C CA . TYR A 1 97 ? 6.315 -6.555 4.621 1.00 95.62 97 TYR A CA 1
ATOM 737 C C . TYR A 1 97 ? 6.806 -7.995 4.445 1.00 95.62 97 TYR A C 1
ATOM 739 O O . TYR A 1 97 ? 6.329 -8.676 3.543 1.00 95.62 97 TYR A O 1
ATOM 747 N N . ARG A 1 98 ? 7.640 -8.512 5.358 1.00 95.62 98 ARG A N 1
ATOM 748 C CA . ARG A 1 98 ? 8.114 -9.906 5.340 1.00 95.62 98 ARG A CA 1
ATOM 749 C C . ARG A 1 98 ? 6.976 -10.922 5.358 1.00 95.62 98 ARG A C 1
ATOM 751 O O . ARG A 1 98 ? 7.031 -11.920 4.639 1.00 95.62 98 ARG A O 1
ATOM 758 N N . SER A 1 99 ? 5.922 -10.658 6.126 1.00 93.44 99 SER A N 1
ATOM 759 C CA . SER A 1 99 ? 4.720 -11.496 6.101 1.00 93.44 99 SER A CA 1
ATOM 760 C C . SER A 1 99 ? 4.089 -11.509 4.706 1.00 93.44 99 SER A C 1
ATOM 762 O O . SER A 1 99 ? 3.741 -12.573 4.203 1.00 93.44 99 SER A O 1
ATOM 764 N N . LEU A 1 100 ? 4.009 -10.358 4.027 1.00 93.19 100 LEU A N 1
ATOM 765 C CA . LEU A 1 100 ? 3.497 -10.260 2.652 1.00 93.19 100 LEU A CA 1
ATOM 766 C C . LEU A 1 100 ? 4.412 -10.938 1.619 1.00 93.19 100 LEU A C 1
ATOM 768 O O . LEU A 1 100 ? 3.914 -11.542 0.666 1.00 93.19 100 LEU A O 1
ATOM 772 N N . GLU A 1 101 ? 5.730 -10.899 1.818 1.00 94.94 101 GLU A N 1
ATOM 773 C CA . GLU A 1 101 ? 6.701 -11.592 0.963 1.00 94.94 101 GLU A CA 1
ATOM 774 C C . GLU A 1 101 ? 6.451 -13.095 0.927 1.00 94.94 101 GLU A C 1
ATOM 776 O O . GLU A 1 101 ? 6.493 -13.691 -0.145 1.00 94.94 101 GLU A O 1
ATOM 781 N N . GLN A 1 102 ? 6.102 -13.714 2.058 1.00 95.19 102 GLN A N 1
ATOM 782 C CA . GLN A 1 102 ? 5.762 -15.138 2.093 1.00 95.19 102 GLN A CA 1
ATOM 783 C C . GLN A 1 102 ? 4.564 -15.466 1.192 1.00 95.19 102 GLN A C 1
ATOM 785 O O . GLN A 1 102 ? 4.554 -16.495 0.515 1.00 95.19 102 GLN A O 1
ATOM 790 N N . TYR A 1 103 ? 3.556 -14.593 1.129 1.00 93.44 103 TYR A N 1
ATOM 791 C CA . TYR A 1 103 ? 2.423 -14.773 0.219 1.00 93.44 103 TYR A CA 1
ATOM 792 C C . TYR A 1 103 ? 2.819 -14.587 -1.249 1.00 93.44 103 TYR A C 1
ATOM 794 O O . TYR A 1 103 ? 2.275 -15.282 -2.111 1.00 93.44 103 TYR A O 1
ATOM 802 N N . ALA A 1 104 ? 3.768 -13.695 -1.540 1.00 92.19 104 ALA A N 1
ATOM 803 C CA . ALA A 1 104 ? 4.302 -13.518 -2.887 1.00 92.19 104 ALA A CA 1
ATOM 804 C C . ALA A 1 104 ? 5.167 -14.709 -3.333 1.00 92.19 104 ALA A C 1
ATOM 806 O O . ALA A 1 104 ? 4.980 -15.231 -4.431 1.00 92.19 104 ALA A O 1
ATOM 807 N N . LEU A 1 105 ? 6.038 -15.215 -2.454 1.00 93.31 105 LEU A N 1
ATOM 808 C CA . LEU A 1 105 ? 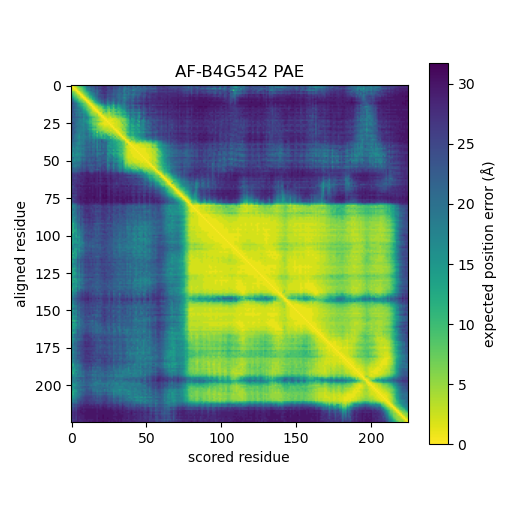6.853 -16.414 -2.687 1.00 93.31 105 LEU A CA 1
ATOM 809 C C . LEU A 1 105 ? 5.985 -17.655 -2.922 1.00 93.31 105 LEU A C 1
ATOM 811 O O . LEU A 1 105 ? 6.283 -18.471 -3.790 1.00 93.31 105 LEU A O 1
ATOM 815 N N . ASN A 1 106 ? 4.862 -17.753 -2.209 1.00 93.25 106 ASN A N 1
ATOM 816 C CA . ASN A 1 106 ? 3.860 -18.801 -2.403 1.00 93.25 106 ASN A CA 1
ATOM 817 C C . ASN A 1 106 ? 2.927 -18.549 -3.603 1.00 93.25 106 ASN A C 1
ATOM 819 O O . ASN A 1 106 ? 1.909 -19.228 -3.731 1.00 93.25 106 ASN A O 1
ATOM 823 N N . GLN A 1 107 ? 3.234 -17.564 -4.456 1.00 90.19 107 GLN A N 1
ATOM 824 C CA . GLN A 1 107 ? 2.482 -17.206 -5.665 1.00 90.19 107 GLN A CA 1
ATOM 825 C C . GLN A 1 107 ? 1.007 -16.858 -5.421 1.00 90.19 107 GLN A C 1
ATOM 827 O O . GLN A 1 107 ? 0.185 -16.918 -6.333 1.00 90.19 107 GLN A O 1
ATOM 832 N N . LYS A 1 108 ? 0.651 -16.469 -4.193 1.00 88.31 108 LYS A N 1
ATOM 833 C CA . LYS A 1 108 ? -0.700 -15.995 -3.879 1.00 88.31 108 LYS A CA 1
ATOM 834 C C . LYS A 1 108 ? -0.843 -14.504 -4.199 1.00 88.31 108 LYS A C 1
ATOM 836 O O . LYS A 1 108 ? -1.901 -14.070 -4.650 1.00 88.31 108 LYS A O 1
ATOM 841 N N . ILE A 1 109 ? 0.237 -13.742 -4.016 1.00 86.94 109 ILE A N 1
ATOM 842 C CA . ILE A 1 109 ? 0.356 -12.340 -4.431 1.00 86.94 109 ILE A CA 1
ATOM 843 C C . ILE A 1 109 ? 1.308 -12.262 -5.625 1.00 86.94 109 ILE A C 1
ATOM 845 O O . ILE A 1 109 ? 2.415 -12.783 -5.566 1.00 86.94 109 ILE A O 1
ATOM 849 N N . THR A 1 110 ? 0.914 -11.582 -6.700 1.00 86.31 110 THR A N 1
ATOM 850 C CA . THR A 1 110 ? 1.788 -11.427 -7.877 1.00 86.31 110 THR A CA 1
ATOM 851 C C . THR A 1 110 ? 2.715 -10.232 -7.789 1.00 86.31 110 THR A C 1
ATOM 853 O O . THR A 1 110 ? 3.773 -10.226 -8.405 1.00 86.31 110 THR A O 1
ATOM 856 N N . GLN A 1 111 ? 2.273 -9.183 -7.100 1.00 89.06 111 GLN A N 1
ATOM 857 C CA . GLN A 1 111 ? 2.986 -7.920 -6.996 1.00 89.06 111 GLN A CA 1
ATOM 858 C C . GLN A 1 111 ? 2.770 -7.333 -5.612 1.00 89.06 111 GLN A C 1
ATOM 860 O O . GLN A 1 111 ? 1.634 -7.230 -5.135 1.00 89.06 111 GLN A O 1
ATOM 865 N N . LEU A 1 112 ? 3.880 -6.935 -5.004 1.00 94.69 112 LEU A N 1
ATOM 866 C CA . LEU A 1 112 ? 3.911 -6.169 -3.774 1.00 94.69 112 LEU A CA 1
ATOM 867 C C . LEU A 1 112 ? 4.176 -4.704 -4.090 1.00 94.69 112 LEU A C 1
ATOM 869 O O . LEU A 1 112 ? 4.784 -4.364 -5.109 1.00 94.69 112 LEU A O 1
ATOM 873 N N . GLY A 1 113 ? 3.703 -3.839 -3.205 1.00 93.94 113 GLY A N 1
ATOM 874 C CA . GLY A 1 113 ? 3.901 -2.411 -3.325 1.00 93.94 113 GLY A CA 1
ATOM 875 C C . GLY A 1 113 ? 3.566 -1.670 -2.047 1.00 93.94 113 GLY A C 1
ATOM 876 O O . GLY A 1 113 ? 2.865 -2.192 -1.174 1.00 93.94 113 GLY A O 1
ATOM 877 N N . ILE A 1 114 ? 4.049 -0.440 -1.984 1.00 94.31 114 ILE A N 1
ATOM 878 C CA . ILE A 1 114 ? 3.958 0.452 -0.833 1.00 94.31 114 ILE A CA 1
ATOM 879 C C . ILE A 1 114 ? 3.181 1.717 -1.187 1.00 94.31 114 ILE A C 1
ATOM 881 O O . ILE A 1 114 ? 2.954 2.010 -2.362 1.00 94.31 114 ILE A O 1
ATOM 885 N N . ALA A 1 115 ? 2.752 2.454 -0.170 1.00 91.38 115 ALA A N 1
ATOM 886 C CA . ALA A 1 115 ? 2.094 3.742 -0.325 1.00 91.38 115 ALA A CA 1
ATOM 887 C C . ALA A 1 115 ? 2.665 4.725 0.697 1.00 91.38 115 ALA A C 1
ATOM 889 O O . ALA A 1 115 ? 2.920 4.335 1.833 1.00 91.38 115 ALA A O 1
ATOM 890 N N . ASP A 1 116 ? 2.860 5.967 0.267 1.00 90.12 116 ASP A N 1
ATOM 891 C CA . ASP A 1 116 ? 3.254 7.110 1.089 1.00 90.12 116 ASP A CA 1
ATOM 892 C C . ASP A 1 116 ? 4.596 6.970 1.830 1.00 90.12 116 ASP A C 1
ATOM 894 O O . ASP A 1 116 ? 4.816 7.654 2.825 1.00 90.12 116 ASP A O 1
ATOM 898 N N . LEU A 1 117 ? 5.520 6.133 1.338 1.00 92.38 117 LEU A N 1
ATOM 899 C CA . LEU A 1 117 ? 6.915 6.134 1.802 1.00 92.38 117 LEU A CA 1
ATOM 900 C C . LEU A 1 117 ? 7.716 7.199 1.049 1.00 92.38 117 LEU A C 1
ATOM 902 O O . LEU A 1 117 ? 7.554 7.385 -0.160 1.00 92.38 117 LEU A O 1
ATOM 906 N N . ASP A 1 118 ? 8.637 7.842 1.759 1.00 91.75 118 ASP A N 1
ATOM 907 C CA . ASP A 1 118 ? 9.693 8.636 1.137 1.00 91.75 118 ASP A CA 1
ATOM 908 C C . ASP A 1 118 ? 10.782 7.748 0.505 1.00 91.75 118 ASP A C 1
ATOM 910 O O . ASP A 1 118 ? 10.820 6.526 0.679 1.00 91.75 118 ASP A O 1
ATOM 914 N N . ALA A 1 119 ? 11.663 8.377 -0.279 1.00 92.00 119 ALA A N 1
ATOM 915 C CA . ALA A 1 119 ? 12.715 7.684 -1.019 1.00 92.00 119 ALA A CA 1
ATOM 916 C C . ALA A 1 119 ? 13.694 6.935 -0.100 1.00 92.00 119 ALA A C 1
ATOM 918 O O . ALA A 1 119 ? 14.165 5.861 -0.469 1.00 92.00 119 ALA A O 1
ATOM 919 N N . GLU A 1 120 ? 13.976 7.470 1.092 1.00 92.94 120 GLU A N 1
ATOM 920 C CA . GLU A 1 120 ? 14.886 6.855 2.061 1.00 92.94 120 GLU A CA 1
ATOM 921 C C . GLU A 1 120 ? 14.298 5.553 2.619 1.00 92.94 120 GLU A C 1
ATOM 923 O O . GLU A 1 120 ? 14.921 4.496 2.486 1.00 92.94 120 GLU A O 1
ATOM 928 N N . ALA A 1 121 ? 13.064 5.591 3.137 1.00 94.12 121 ALA A N 1
ATOM 929 C CA . ALA A 1 121 ? 12.379 4.398 3.631 1.00 94.12 121 ALA A CA 1
ATOM 930 C C . ALA A 1 121 ? 12.155 3.357 2.528 1.00 94.12 121 ALA A C 1
ATOM 932 O O . ALA A 1 121 ? 12.328 2.157 2.761 1.00 94.12 121 ALA A O 1
ATOM 933 N N . LEU A 1 122 ? 11.794 3.794 1.314 1.00 95.75 122 LEU A N 1
ATOM 934 C CA . LEU A 1 122 ? 11.635 2.894 0.173 1.00 95.75 122 LEU A CA 1
ATOM 935 C C . LEU A 1 122 ? 12.959 2.208 -0.184 1.00 95.75 122 LEU A C 1
ATOM 937 O O . LEU A 1 122 ? 12.972 0.992 -0.385 1.00 95.75 122 LEU A O 1
ATOM 941 N N . ALA A 1 123 ? 14.064 2.953 -0.233 1.00 95.25 123 ALA A N 1
ATOM 942 C CA . ALA A 1 123 ? 15.381 2.395 -0.516 1.00 95.25 123 ALA A CA 1
ATOM 943 C C . ALA A 1 123 ? 15.813 1.390 0.557 1.00 95.25 123 ALA A C 1
ATOM 945 O O . ALA A 1 123 ? 16.336 0.317 0.239 1.00 95.25 123 ALA A O 1
ATOM 946 N N . GLU A 1 124 ? 15.554 1.703 1.826 1.00 95.25 124 GLU A N 1
ATOM 947 C CA . GLU A 1 124 ? 15.884 0.819 2.935 1.00 95.25 124 GLU A CA 1
ATOM 948 C C . GLU A 1 124 ? 15.064 -0.477 2.907 1.00 95.25 124 GLU A C 1
ATOM 950 O O . GLU A 1 124 ? 15.619 -1.570 3.074 1.00 95.25 124 GLU A O 1
ATOM 955 N N . LEU A 1 125 ? 13.757 -0.377 2.644 1.00 96.12 125 LEU A N 1
ATOM 956 C CA . LEU A 1 125 ? 12.886 -1.534 2.472 1.00 96.12 125 LEU A CA 1
ATOM 957 C C . LEU A 1 125 ? 13.346 -2.382 1.283 1.00 96.12 125 LEU A C 1
ATOM 959 O O . LEU A 1 125 ? 13.603 -3.573 1.457 1.00 96.12 125 LEU A O 1
ATOM 963 N N . HIS A 1 126 ? 13.516 -1.764 0.110 1.00 96.75 126 HIS A N 1
ATOM 964 C CA . HIS A 1 126 ? 13.912 -2.436 -1.128 1.00 96.75 126 HIS A CA 1
ATOM 965 C C . HIS A 1 126 ? 15.237 -3.192 -0.973 1.00 96.75 126 HIS A C 1
ATOM 967 O O . HIS A 1 126 ? 15.373 -4.309 -1.462 1.00 96.75 126 HIS A O 1
ATOM 973 N N . LYS A 1 127 ? 16.214 -2.620 -0.258 1.00 95.94 127 LYS A N 1
ATOM 974 C CA . LYS A 1 127 ? 17.502 -3.274 0.014 1.00 95.94 127 LYS A CA 1
ATOM 975 C C . LYS A 1 127 ? 17.365 -4.544 0.861 1.00 95.94 127 LYS A C 1
ATOM 977 O O . LYS A 1 127 ? 18.166 -5.462 0.709 1.00 95.94 127 LYS A O 1
ATOM 982 N N . SER A 1 128 ? 16.409 -4.570 1.787 1.00 94.62 128 SER A N 1
ATOM 983 C CA . SER A 1 128 ? 16.219 -5.682 2.730 1.00 94.62 128 SER A CA 1
ATOM 984 C C . SER A 1 128 ? 15.194 -6.728 2.284 1.00 94.62 128 SER A C 1
ATOM 986 O O . SER A 1 128 ? 15.169 -7.819 2.851 1.00 94.62 128 SER A O 1
ATOM 988 N N . ALA A 1 129 ? 14.360 -6.395 1.298 1.00 96.38 129 ALA A N 1
ATOM 989 C CA . ALA A 1 129 ? 13.274 -7.236 0.819 1.00 96.38 129 ALA A CA 1
ATOM 990 C C . ALA A 1 129 ? 13.795 -8.431 0.001 1.00 96.38 129 ALA A C 1
ATOM 992 O O . ALA A 1 129 ? 14.590 -8.274 -0.925 1.00 96.38 129 ALA A O 1
ATOM 993 N N . ALA A 1 130 ? 13.298 -9.628 0.310 1.00 95.88 130 ALA A N 1
ATOM 994 C CA . ALA A 1 130 ? 13.443 -10.812 -0.530 1.00 95.88 130 ALA A CA 1
ATOM 995 C C . ALA A 1 130 ? 12.566 -10.727 -1.793 1.00 95.88 130 ALA A C 1
ATOM 997 O O . ALA A 1 130 ? 12.949 -11.239 -2.845 1.00 95.88 130 ALA A O 1
ATOM 998 N N . VAL A 1 131 ? 11.402 -10.072 -1.702 1.00 96.69 131 VAL A N 1
ATOM 999 C CA . VAL A 1 131 ? 10.523 -9.764 -2.839 1.00 96.69 131 VAL A CA 1
ATOM 1000 C C . VAL A 1 131 ? 10.324 -8.253 -2.909 1.00 96.69 131 VAL A C 1
ATOM 1002 O O . VAL A 1 131 ? 9.495 -7.677 -2.202 1.00 96.69 131 VAL A O 1
ATOM 1005 N N . ALA A 1 132 ? 11.095 -7.602 -3.778 1.00 96.12 132 ALA A N 1
ATOM 1006 C CA . ALA A 1 132 ? 11.100 -6.150 -3.909 1.00 96.12 132 ALA A CA 1
ATOM 1007 C C . ALA A 1 132 ? 9.707 -5.573 -4.241 1.00 96.12 132 ALA A C 1
ATOM 1009 O O . ALA A 1 132 ? 8.932 -6.192 -4.984 1.00 96.12 132 ALA A O 1
ATOM 1010 N N . PRO A 1 133 ? 9.368 -4.384 -3.710 1.00 96.69 133 PRO A N 1
ATOM 1011 C CA . PRO A 1 133 ? 8.143 -3.699 -4.089 1.00 96.69 133 PRO A CA 1
ATOM 1012 C C . PRO A 1 133 ? 8.233 -3.276 -5.555 1.00 96.69 133 PRO A C 1
ATOM 1014 O O . PRO A 1 133 ? 9.202 -2.663 -5.979 1.00 96.69 133 PRO A O 1
ATOM 1017 N N . THR A 1 134 ? 7.188 -3.576 -6.318 1.00 96.38 134 THR A N 1
ATOM 1018 C CA . THR A 1 134 ? 7.068 -3.235 -7.750 1.00 96.38 134 THR A CA 1
ATOM 1019 C C . THR A 1 134 ? 6.141 -2.049 -7.997 1.00 96.38 134 THR A C 1
ATOM 1021 O O . THR A 1 134 ? 6.024 -1.569 -9.120 1.00 96.38 134 THR A O 1
ATOM 1024 N N . ILE A 1 135 ? 5.449 -1.582 -6.955 1.00 94.94 135 ILE A N 1
ATOM 1025 C CA . ILE A 1 135 ? 4.531 -0.447 -7.012 1.00 94.94 135 ILE A CA 1
ATOM 1026 C C . ILE A 1 135 ? 4.830 0.467 -5.825 1.00 94.94 135 ILE A C 1
ATOM 1028 O O . ILE A 1 135 ? 4.891 0.004 -4.687 1.00 94.94 135 ILE A O 1
ATOM 1032 N N . ALA A 1 136 ? 4.952 1.762 -6.084 1.00 94.75 136 ALA A N 1
ATOM 1033 C CA . ALA A 1 136 ? 4.948 2.801 -5.066 1.00 94.75 136 ALA A CA 1
ATOM 1034 C C . ALA A 1 136 ? 3.773 3.740 -5.328 1.00 94.75 136 ALA A C 1
ATOM 1036 O O . ALA A 1 136 ? 3.504 4.095 -6.474 1.00 94.75 136 ALA A O 1
ATOM 1037 N N . GLN A 1 137 ? 3.037 4.122 -4.290 1.00 91.75 137 GLN A N 1
ATOM 1038 C CA . GLN A 1 137 ? 1.917 5.052 -4.408 1.00 91.75 137 GLN A CA 1
ATOM 1039 C C . GLN A 1 137 ? 2.191 6.317 -3.608 1.00 91.75 137 GLN A C 1
ATOM 1041 O O . GLN A 1 137 ? 2.733 6.237 -2.512 1.00 91.75 137 GLN A O 1
ATOM 1046 N N . VAL A 1 138 ? 1.794 7.465 -4.151 1.00 89.94 138 VAL A N 1
ATOM 1047 C CA . VAL A 1 138 ? 1.867 8.753 -3.453 1.00 89.94 138 VAL A CA 1
ATOM 1048 C C . VAL A 1 138 ? 0.506 9.431 -3.414 1.00 89.94 138 VAL A C 1
ATOM 1050 O O . VAL A 1 138 ? -0.241 9.429 -4.404 1.00 89.94 138 VAL A O 1
ATOM 1053 N N . ASN A 1 139 ? 0.180 10.015 -2.268 1.00 87.06 139 ASN A N 1
ATOM 1054 C CA . ASN A 1 139 ? -1.079 10.708 -2.081 1.00 87.06 139 ASN A CA 1
ATOM 1055 C C . ASN A 1 139 ? -1.075 12.091 -2.755 1.00 87.06 139 ASN A C 1
ATOM 1057 O O . ASN A 1 139 ? -0.232 12.953 -2.491 1.00 87.06 139 ASN A O 1
ATOM 1061 N N . LEU A 1 140 ? -2.058 12.316 -3.629 1.00 80.50 140 LEU A N 1
ATOM 1062 C CA . LEU A 1 140 ? -2.239 13.571 -4.365 1.00 80.50 140 LEU A CA 1
ATOM 1063 C C . LEU A 1 140 ? -2.574 14.754 -3.453 1.00 80.50 140 LEU A C 1
ATOM 1065 O O . LEU A 1 140 ? -2.261 15.889 -3.804 1.00 80.50 140 LEU A O 1
ATOM 1069 N N . SER A 1 141 ? -3.216 14.509 -2.306 1.00 78.25 141 SER A N 1
ATOM 1070 C CA . SER A 1 141 ? -3.586 15.581 -1.369 1.00 78.25 141 SER A CA 1
ATOM 1071 C C . SER A 1 141 ? -2.366 16.218 -0.702 1.00 78.25 141 SER A C 1
ATOM 1073 O O . SER A 1 141 ? -2.385 17.395 -0.350 1.00 78.25 141 SER A O 1
ATOM 1075 N N . THR A 1 142 ? -1.286 15.453 -0.587 1.00 69.00 142 THR A N 1
ATOM 1076 C CA . THR A 1 142 ? -0.083 15.816 0.156 1.00 69.00 142 THR A CA 1
ATOM 1077 C C . THR A 1 142 ? 1.093 16.161 -0.758 1.00 69.00 142 THR A C 1
ATOM 1079 O O . THR A 1 142 ? 2.081 16.738 -0.307 1.00 69.00 142 THR A O 1
ATOM 1082 N N . CYS A 1 143 ? 1.006 15.832 -2.050 1.00 62.75 143 CYS A N 1
ATOM 1083 C CA . CYS A 1 143 ? 2.120 15.950 -2.977 1.00 62.75 143 CYS A CA 1
ATOM 1084 C C . CYS A 1 143 ? 1.666 16.421 -4.371 1.00 62.75 143 CYS A C 1
ATOM 1086 O O . CYS A 1 143 ? 1.381 15.624 -5.262 1.00 62.75 143 CYS A O 1
ATOM 1088 N N . CYS A 1 144 ? 1.635 17.742 -4.591 1.00 64.69 144 CYS A N 1
ATOM 1089 C CA . CYS A 1 144 ? 1.339 18.329 -5.909 1.00 64.69 144 CYS A CA 1
ATOM 1090 C C . CYS A 1 144 ? 2.446 18.071 -6.950 1.00 64.69 144 CYS A C 1
ATOM 1092 O O . CYS A 1 144 ? 2.213 18.186 -8.153 1.00 64.69 144 CYS A O 1
ATOM 1094 N N . ARG A 1 145 ? 3.667 17.767 -6.494 1.00 75.69 145 ARG A N 1
ATOM 1095 C CA . ARG A 1 145 ? 4.818 17.369 -7.312 1.00 75.69 145 ARG A CA 1
ATOM 1096 C C . ARG A 1 145 ? 5.593 16.300 -6.563 1.00 75.69 145 ARG A C 1
ATOM 1098 O O . ARG A 1 145 ? 6.137 16.594 -5.503 1.00 75.69 145 ARG A O 1
ATOM 1105 N N . VAL A 1 146 ? 5.645 15.096 -7.123 1.00 80.44 146 VAL A N 1
ATOM 1106 C CA . VAL A 1 146 ? 6.386 13.980 -6.526 1.00 80.44 146 VAL A CA 1
ATOM 1107 C C . VAL A 1 146 ? 7.872 14.347 -6.402 1.00 80.44 146 VAL A C 1
ATOM 1109 O O . VAL A 1 146 ? 8.414 14.881 -7.373 1.00 80.44 146 VAL A O 1
ATOM 1112 N N . PRO A 1 147 ? 8.547 14.092 -5.263 1.00 86.62 147 PRO A N 1
ATOM 1113 C CA . PRO A 1 147 ? 9.969 14.392 -5.104 1.00 86.62 147 PRO A CA 1
ATOM 1114 C C . PRO A 1 147 ? 10.827 13.735 -6.188 1.00 86.62 147 PRO A C 1
ATOM 1116 O O . PRO A 1 147 ? 10.568 12.594 -6.582 1.00 86.62 147 PRO A O 1
ATOM 1119 N N . THR A 1 148 ? 11.839 14.453 -6.676 1.00 90.75 148 THR A N 1
ATOM 1120 C CA . THR A 1 148 ? 12.719 13.967 -7.748 1.00 90.75 148 THR A CA 1
ATOM 1121 C C . THR A 1 148 ? 13.484 12.723 -7.311 1.00 90.75 148 THR A C 1
ATOM 1123 O O . THR A 1 148 ? 13.552 11.773 -8.084 1.00 90.75 148 THR A O 1
ATOM 1126 N N . GLU A 1 149 ? 13.965 12.666 -6.061 1.00 92.94 149 GLU A N 1
ATOM 1127 C CA . GLU A 1 149 ? 14.716 11.501 -5.576 1.00 92.94 149 GLU A CA 1
ATOM 1128 C C . GLU A 1 149 ? 13.857 10.227 -5.605 1.00 92.94 149 GLU A C 1
ATOM 1130 O O . GLU A 1 149 ? 14.328 9.155 -5.983 1.00 92.94 149 GLU A O 1
ATOM 1135 N N . LEU A 1 150 ? 12.568 10.345 -5.263 1.00 91.50 150 LEU A N 1
ATOM 1136 C CA . LEU A 1 150 ? 11.634 9.219 -5.293 1.00 91.50 150 LEU A CA 1
ATOM 1137 C C . LEU A 1 150 ? 11.356 8.752 -6.728 1.00 91.50 150 LEU A C 1
ATOM 1139 O O . LEU A 1 150 ? 11.310 7.549 -6.983 1.00 91.50 150 LEU A O 1
ATOM 1143 N N . GLN A 1 151 ? 11.190 9.690 -7.667 1.00 93.50 151 GLN A N 1
ATOM 1144 C CA . GLN A 1 151 ? 10.997 9.372 -9.084 1.00 93.50 151 GLN A CA 1
ATOM 1145 C C . GLN A 1 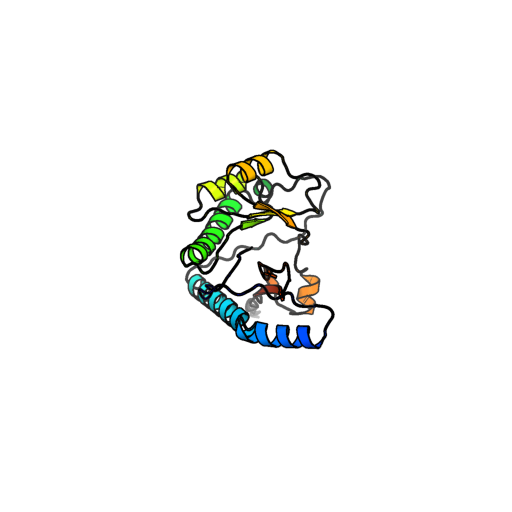151 ? 12.217 8.655 -9.673 1.00 93.50 151 GLN A C 1
ATOM 1147 O O . GLN A 1 151 ? 12.059 7.632 -10.338 1.00 93.50 151 GLN A O 1
ATOM 1152 N N . GLU A 1 152 ? 13.422 9.165 -9.406 1.00 95.81 152 GLU A N 1
ATOM 1153 C CA . GLU A 1 152 ? 14.677 8.578 -9.883 1.00 95.81 152 GLU A CA 1
ATOM 1154 C C . GLU A 1 152 ? 14.893 7.176 -9.314 1.00 95.81 152 GLU A C 1
ATOM 1156 O O . GLU A 1 152 ? 15.206 6.253 -10.067 1.00 95.81 152 GLU A O 1
ATOM 1161 N N . PHE A 1 153 ? 14.651 6.987 -8.012 1.00 96.12 153 PHE A N 1
ATOM 1162 C CA . PHE A 1 153 ? 14.740 5.673 -7.381 1.00 96.12 153 PHE A CA 1
ATOM 1163 C C . PHE A 1 153 ? 13.752 4.684 -8.009 1.00 96.12 153 PHE A C 1
ATOM 1165 O O . PHE A 1 153 ? 14.131 3.575 -8.386 1.00 96.12 153 PHE A O 1
ATOM 1172 N N . CYS A 1 154 ? 12.489 5.087 -8.177 1.00 95.94 154 CYS A N 1
ATOM 1173 C CA . CYS A 1 154 ? 11.480 4.216 -8.772 1.00 95.94 154 CYS A CA 1
ATOM 1174 C C . CYS A 1 154 ? 11.840 3.834 -10.216 1.00 95.94 154 CYS A C 1
ATOM 1176 O O . CYS A 1 154 ? 11.742 2.665 -10.579 1.00 95.94 154 CYS A O 1
ATOM 1178 N N . ALA A 1 155 ? 12.320 4.788 -11.019 1.00 96.31 155 ALA A N 1
ATOM 1179 C CA . ALA A 1 155 ? 12.756 4.529 -12.388 1.00 96.31 155 ALA A CA 1
ATOM 1180 C C . ALA A 1 155 ? 13.971 3.586 -12.455 1.00 96.31 155 ALA A C 1
ATOM 1182 O O . ALA A 1 155 ? 14.003 2.690 -13.296 1.00 96.31 155 ALA A O 1
ATOM 1183 N N . ALA A 1 156 ? 14.954 3.754 -11.565 1.00 97.19 156 ALA A N 1
ATOM 1184 C CA . ALA A 1 156 ? 16.158 2.922 -11.526 1.00 97.19 156 ALA A CA 1
ATOM 1185 C C . ALA A 1 156 ? 15.881 1.462 -11.123 1.00 97.19 156 ALA A C 1
ATOM 1187 O O . ALA A 1 156 ? 16.630 0.565 -11.510 1.00 97.19 156 ALA A O 1
ATOM 1188 N N . HIS A 1 157 ? 14.812 1.226 -10.358 1.00 96.56 157 HIS A N 1
ATOM 1189 C CA . HIS A 1 157 ? 14.454 -0.083 -9.806 1.00 96.56 157 HIS A CA 1
ATOM 1190 C C . HIS A 1 157 ? 13.205 -0.715 -10.449 1.00 96.56 157 HIS A C 1
ATOM 1192 O O . HIS A 1 157 ? 12.697 -1.705 -9.930 1.00 96.56 157 HIS A O 1
ATOM 1198 N N . ASP A 1 158 ? 12.721 -0.168 -11.573 1.00 95.56 158 ASP A N 1
ATOM 1199 C CA . ASP A 1 158 ? 11.503 -0.617 -12.276 1.00 95.56 158 ASP A CA 1
ATOM 1200 C C . ASP A 1 158 ? 10.262 -0.684 -11.360 1.00 95.56 158 ASP A C 1
ATOM 1202 O O . ASP A 1 158 ? 9.431 -1.592 -11.420 1.00 95.56 158 ASP A O 1
ATOM 1206 N N . ILE A 1 159 ? 10.144 0.300 -10.464 1.00 96.94 159 ILE A N 1
ATOM 1207 C CA . ILE A 1 159 ? 9.011 0.447 -9.553 1.00 96.94 159 ILE A CA 1
ATOM 1208 C C . ILE A 1 159 ? 7.981 1.359 -10.214 1.00 96.94 159 ILE A C 1
ATOM 1210 O O . ILE A 1 159 ? 8.242 2.528 -10.508 1.00 96.94 159 ILE A O 1
ATOM 1214 N N . GLN A 1 160 ? 6.769 0.847 -10.406 1.00 94.69 160 GLN A N 1
ATOM 1215 C CA . GLN A 1 160 ? 5.668 1.631 -10.941 1.00 94.69 160 GLN A CA 1
ATOM 1216 C C . GLN A 1 160 ? 5.201 2.662 -9.909 1.00 94.69 160 GLN A C 1
ATOM 1218 O O . GLN A 1 160 ? 4.585 2.320 -8.897 1.00 94.69 160 GLN A O 1
ATOM 1223 N N . LEU A 1 161 ? 5.442 3.936 -10.204 1.00 91.81 161 LEU A N 1
ATOM 1224 C CA . LEU A 1 161 ? 4.989 5.050 -9.383 1.00 91.81 161 LEU A CA 1
ATOM 1225 C C . LEU A 1 161 ? 3.562 5.464 -9.775 1.00 91.81 161 LEU A C 1
ATOM 1227 O O . LEU A 1 161 ? 3.316 5.973 -10.867 1.00 91.81 161 LEU A O 1
ATOM 1231 N N . ASN A 1 162 ? 2.621 5.242 -8.864 1.00 90.31 162 ASN A N 1
ATOM 1232 C CA . ASN A 1 162 ? 1.202 5.540 -9.018 1.00 90.31 162 ASN A CA 1
ATOM 1233 C C . ASN A 1 162 ? 0.759 6.635 -8.045 1.00 90.31 162 ASN A C 1
ATOM 1235 O O . ASN A 1 162 ? 1.429 6.944 -7.062 1.00 90.31 162 ASN A O 1
ATOM 1239 N N . THR A 1 163 ? -0.426 7.184 -8.284 1.00 87.75 163 THR A N 1
ATOM 1240 C CA . THR A 1 163 ? -1.050 8.162 -7.394 1.00 87.75 163 THR A CA 1
ATOM 1241 C C . THR A 1 163 ? -2.325 7.598 -6.779 1.00 87.75 163 THR A C 1
ATOM 1243 O O . THR A 1 163 ? -3.004 6.755 -7.373 1.00 87.75 163 THR A O 1
ATOM 1246 N N . HIS A 1 164 ? -2.654 8.043 -5.571 1.00 86.62 164 HIS A N 1
ATOM 1247 C CA . HIS A 1 164 ? -3.941 7.763 -4.938 1.00 86.62 164 HIS A CA 1
ATOM 1248 C C . HIS A 1 164 ? -4.482 9.017 -4.243 1.00 86.62 164 HIS A C 1
ATOM 1250 O O . HIS A 1 164 ? -3.779 10.009 -4.064 1.00 86.62 164 HIS A O 1
ATOM 1256 N N . GLY A 1 165 ? -5.772 8.987 -3.918 1.00 85.12 165 GLY A N 1
ATOM 1257 C CA . GLY A 1 165 ? -6.481 10.069 -3.232 1.00 85.12 165 GLY A CA 1
ATOM 1258 C C . GLY A 1 165 ? -7.226 9.540 -2.016 1.00 85.12 165 GLY A C 1
ATOM 1259 O O . GLY A 1 165 ? -8.384 9.893 -1.804 1.00 85.12 165 GLY A O 1
ATOM 1260 N N . ASP A 1 166 ? -6.612 8.603 -1.294 1.00 83.94 166 ASP A N 1
ATOM 1261 C CA . ASP A 1 166 ? -7.203 8.086 -0.064 1.00 83.94 166 ASP A CA 1
ATOM 1262 C C . ASP A 1 166 ? -7.135 9.151 1.038 1.00 83.94 166 ASP A C 1
ATOM 1264 O O . ASP A 1 166 ? -6.153 9.899 1.104 1.00 83.94 166 ASP A O 1
ATOM 1268 N N . PRO A 1 167 ? -8.167 9.249 1.894 1.00 82.62 167 PRO A N 1
ATOM 1269 C CA . PRO A 1 167 ? -8.091 10.104 3.068 1.00 82.62 167 PRO A CA 1
ATOM 1270 C C . PRO A 1 167 ? -7.033 9.559 4.033 1.00 82.62 167 PRO A C 1
ATOM 1272 O O . PRO A 1 167 ? -6.866 8.346 4.148 1.00 82.62 167 PRO A O 1
ATOM 1275 N N . GLU A 1 168 ? -6.353 10.455 4.750 1.00 78.88 168 GLU A N 1
ATOM 1276 C CA . GLU A 1 168 ? -5.356 10.072 5.759 1.00 78.88 168 GLU A CA 1
ATOM 1277 C C . GLU A 1 168 ? -5.978 9.224 6.878 1.00 78.88 168 GLU A C 1
ATOM 1279 O O . GLU A 1 168 ? -5.409 8.218 7.292 1.00 78.88 168 GLU A O 1
ATOM 1284 N N . LEU A 1 169 ? -7.191 9.583 7.306 1.00 83.38 169 LEU A N 1
ATOM 1285 C CA . LEU A 1 169 ? -7.983 8.800 8.248 1.00 83.38 169 LEU A CA 1
ATOM 1286 C C . LEU A 1 169 ? -9.111 8.076 7.502 1.00 83.38 169 LEU A C 1
ATOM 1288 O O . LEU A 1 169 ? -10.065 8.702 7.039 1.00 83.38 169 LEU A O 1
ATOM 1292 N N . LEU A 1 170 ? -8.999 6.748 7.378 1.00 84.00 170 LEU A N 1
ATOM 1293 C CA . LEU A 1 170 ? -9.966 5.927 6.637 1.00 84.00 170 LEU A CA 1
ATOM 1294 C C . LEU A 1 170 ? -11.334 5.832 7.328 1.00 84.00 170 LEU A C 1
ATOM 1296 O O . LEU A 1 170 ? -12.354 5.784 6.641 1.00 84.00 170 LEU A O 1
ATOM 1300 N N . LEU A 1 171 ? -11.354 5.775 8.662 1.00 85.69 171 LEU A N 1
ATOM 1301 C CA . LEU A 1 171 ? -12.571 5.647 9.460 1.00 85.69 171 LEU A CA 1
ATOM 1302 C C . LEU A 1 171 ? -12.430 6.435 10.775 1.00 85.69 171 LEU A C 1
ATOM 1304 O O . LEU A 1 171 ? -11.711 5.979 11.662 1.00 85.69 171 LEU A O 1
ATOM 1308 N N . PRO A 1 172 ? -13.092 7.599 10.907 1.00 87.31 172 PRO A N 1
ATOM 1309 C CA . PRO A 1 172 ? -13.085 8.382 12.142 1.00 87.31 172 PRO A CA 1
ATOM 1310 C C . PRO A 1 172 ? -13.713 7.633 13.322 1.00 87.31 172 PRO A C 1
ATOM 1312 O O . PRO A 1 172 ? -14.715 6.927 13.154 1.00 87.31 172 PRO A O 1
ATOM 1315 N N . GLU A 1 173 ? -13.159 7.821 14.521 1.00 85.75 173 GLU A N 1
ATOM 1316 C CA . GLU A 1 173 ? -13.621 7.139 15.735 1.00 85.75 173 GLU A CA 1
ATOM 1317 C C . GLU A 1 173 ? -15.070 7.484 16.078 1.00 85.75 173 GLU A C 1
ATOM 1319 O O . GLU A 1 173 ? -15.830 6.607 16.483 1.00 85.75 173 GLU A O 1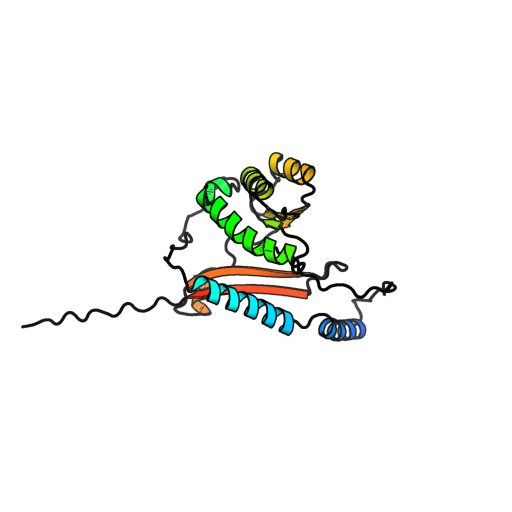
ATOM 1324 N N . GLU A 1 174 ? -15.506 8.723 15.843 1.00 86.88 174 GLU A N 1
ATOM 1325 C CA . GLU A 1 174 ? -16.881 9.145 16.111 1.00 86.88 174 GLU A CA 1
ATOM 1326 C C . GLU A 1 174 ? -17.863 8.363 15.238 1.00 86.88 174 GLU A C 1
ATOM 1328 O O . GLU A 1 174 ? -18.883 7.867 15.721 1.00 86.88 174 GLU A O 1
ATOM 1333 N N . GLN A 1 175 ? -17.526 8.187 13.957 1.00 86.44 175 GLN A N 1
ATOM 1334 C CA . GLN A 1 175 ? -18.344 7.415 13.023 1.00 86.44 175 GLN A CA 1
ATOM 1335 C C . GLN A 1 175 ? -18.368 5.936 13.408 1.00 86.44 175 GLN A C 1
ATOM 1337 O O . GLN A 1 175 ? -19.428 5.309 13.378 1.00 86.44 175 GLN A O 1
ATOM 1342 N N . PHE A 1 176 ? -17.223 5.382 13.810 1.00 89.38 176 PHE A N 1
ATOM 1343 C CA . PHE A 1 176 ? -17.144 3.993 14.248 1.00 89.38 176 PHE A CA 1
ATOM 1344 C C . PHE A 1 176 ? -17.891 3.745 15.559 1.00 89.38 176 PHE A C 1
ATOM 1346 O O . PHE A 1 176 ? -18.592 2.743 15.671 1.00 89.38 176 PHE A O 1
ATOM 1353 N N . SER A 1 177 ? -17.830 4.674 16.513 1.00 88.56 177 SER A N 1
ATOM 1354 C CA . SER A 1 177 ? -18.532 4.564 17.795 1.00 88.56 177 SER A CA 1
ATOM 1355 C C . SER A 1 177 ? -20.051 4.460 17.623 1.00 88.56 177 SER A C 1
ATOM 1357 O O . SER A 1 177 ? -20.706 3.740 18.374 1.00 88.56 177 SER A O 1
ATOM 1359 N N . GLY A 1 178 ? -20.609 5.109 16.594 1.00 88.38 178 GLY A N 1
ATOM 1360 C CA . GLY A 1 178 ? -22.020 4.981 16.231 1.00 88.38 178 GLY A CA 1
ATOM 1361 C C . GLY A 1 178 ? -22.380 3.628 15.605 1.00 88.38 178 GLY A C 1
ATOM 1362 O O . GLY A 1 178 ? -23.526 3.196 15.712 1.00 88.38 178 GLY A O 1
ATOM 1363 N N . LEU A 1 179 ? -21.417 2.947 14.972 1.00 89.00 179 LEU A N 1
ATOM 1364 C CA . LEU A 1 179 ? -21.598 1.630 14.349 1.00 89.00 179 LEU A CA 1
ATOM 1365 C C . LEU A 1 179 ? -21.370 0.478 15.338 1.00 89.00 179 LEU A C 1
ATOM 1367 O O . LEU A 1 179 ? -22.111 -0.503 15.321 1.00 89.00 179 LEU A O 1
ATOM 1371 N N . ALA A 1 180 ? -20.353 0.596 16.192 1.00 89.31 180 ALA A N 1
ATOM 1372 C CA . ALA A 1 180 ? -19.953 -0.407 17.172 1.00 89.31 180 ALA A CA 1
ATOM 1373 C C . ALA A 1 180 ? -19.641 0.249 18.535 1.00 89.31 180 ALA A C 1
ATOM 1375 O O . ALA A 1 180 ? -18.474 0.405 18.907 1.00 89.31 180 ALA A O 1
ATOM 1376 N N . PRO A 1 181 ? -20.673 0.629 19.315 1.00 91.00 181 PRO A N 1
ATOM 1377 C CA . PRO A 1 181 ? -20.475 1.288 20.600 1.00 91.00 181 PRO A CA 1
ATOM 1378 C C . PRO A 1 181 ? -19.659 0.433 21.577 1.00 91.00 181 PRO A C 1
ATOM 1380 O O . PRO A 1 181 ? -19.935 -0.752 21.776 1.00 91.00 181 PRO A O 1
ATOM 1383 N N . GLY A 1 182 ? -18.675 1.052 22.231 1.00 89.94 182 GLY A N 1
ATOM 1384 C CA . GLY A 1 182 ? -17.814 0.390 23.214 1.00 89.94 182 GLY A CA 1
ATOM 1385 C C . GLY A 1 182 ? -16.679 -0.448 22.619 1.00 89.94 182 GLY A C 1
ATOM 1386 O O . GLY A 1 182 ? -15.993 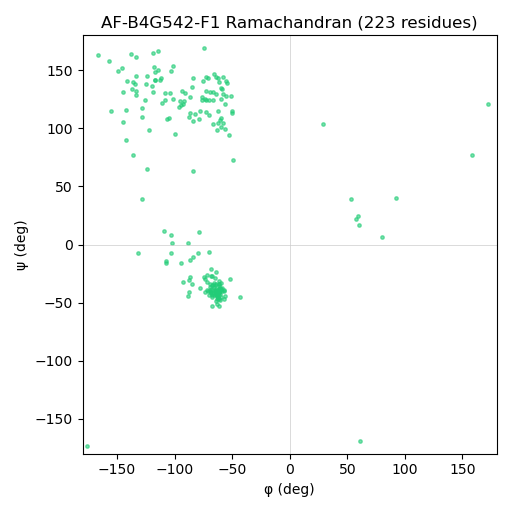-1.121 23.382 1.00 89.94 182 GLY A O 1
ATOM 1387 N N . TYR A 1 183 ? -16.476 -0.408 21.301 1.00 92.38 183 TYR A N 1
ATOM 1388 C CA . TYR A 1 183 ? -15.278 -0.922 20.641 1.00 92.38 183 TYR A CA 1
ATOM 1389 C C . TYR A 1 183 ? -14.349 0.230 20.250 1.00 92.38 183 TYR A C 1
ATOM 1391 O O . TYR A 1 183 ? -14.808 1.325 19.927 1.00 92.38 183 TYR A O 1
ATOM 1399 N N . THR A 1 184 ? -13.048 -0.037 20.246 1.00 91.00 184 THR A N 1
ATOM 1400 C CA . THR A 1 184 ? -11.994 0.855 19.752 1.00 91.00 184 THR A CA 1
ATOM 1401 C C . THR A 1 184 ? -11.357 0.249 18.511 1.00 91.00 184 THR A C 1
ATOM 1403 O O . THR A 1 184 ? -11.191 -0.969 18.439 1.00 91.00 184 THR A O 1
ATOM 1406 N N . ILE A 1 185 ? -11.020 1.081 17.525 1.00 90.38 185 ILE A N 1
ATOM 1407 C CA . ILE A 1 185 ? -10.343 0.626 16.307 1.00 90.38 185 ILE A CA 1
ATOM 1408 C C . ILE A 1 185 ? -8.888 0.301 16.652 1.00 90.38 185 ILE A C 1
ATOM 1410 O O . ILE A 1 185 ? -8.164 1.162 17.144 1.00 90.38 185 ILE A O 1
ATOM 1414 N N . ASP A 1 186 ? -8.454 -0.919 16.346 1.00 88.75 186 ASP A N 1
ATOM 1415 C CA . ASP A 1 186 ? -7.050 -1.323 16.461 1.00 88.75 186 ASP A CA 1
ATOM 1416 C C . ASP A 1 186 ? -6.302 -0.999 15.161 1.00 88.75 186 ASP A C 1
ATOM 1418 O O . ASP A 1 186 ? -5.201 -0.454 15.170 1.00 88.75 186 ASP A O 1
ATOM 1422 N N . TRP A 1 187 ? -6.922 -1.316 14.022 1.00 86.25 187 TRP A N 1
ATOM 1423 C CA . TRP A 1 187 ? -6.400 -1.032 12.689 1.00 86.25 187 TRP A CA 1
ATOM 1424 C C . TRP A 1 187 ? -7.535 -0.985 11.665 1.00 86.25 187 TRP A C 1
ATOM 1426 O O . TRP A 1 187 ? -8.605 -1.572 11.847 1.00 86.25 187 TRP A O 1
ATOM 1436 N N . SER A 1 188 ? -7.292 -0.310 10.544 1.00 87.75 188 SER A N 1
ATOM 1437 C CA . SER A 1 188 ? -8.213 -0.294 9.409 1.00 87.75 188 SER A CA 1
ATOM 1438 C C . SER A 1 188 ? -7.463 -0.529 8.103 1.00 87.75 188 SER A C 1
ATOM 1440 O O . SER A 1 188 ? -6.321 -0.112 7.930 1.00 87.75 188 SER A O 1
ATOM 1442 N N . LEU A 1 189 ? -8.113 -1.230 7.182 1.00 85.06 189 LEU A N 1
ATOM 1443 C CA . LEU A 1 189 ? -7.583 -1.565 5.871 1.00 85.06 189 LEU A CA 1
ATOM 1444 C C . LEU A 1 189 ? -8.652 -1.284 4.824 1.00 85.06 189 LEU A C 1
ATOM 1446 O O . LEU A 1 189 ? -9.764 -1.797 4.913 1.00 85.06 189 LEU A O 1
ATOM 1450 N N . ARG A 1 190 ? -8.305 -0.534 3.782 1.00 85.94 190 ARG A N 1
ATOM 1451 C CA . ARG A 1 190 ? -9.122 -0.433 2.571 1.00 85.94 190 ARG A CA 1
ATOM 1452 C C . ARG A 1 190 ? -8.641 -1.461 1.552 1.00 85.94 190 ARG A C 1
ATOM 1454 O O . ARG A 1 190 ? -7.451 -1.530 1.260 1.00 85.94 190 ARG A O 1
ATOM 1461 N N . TYR A 1 191 ? -9.563 -2.216 0.963 1.00 85.62 191 TYR A N 1
ATOM 1462 C CA . TYR A 1 191 ? -9.261 -3.110 -0.152 1.00 85.62 191 TYR A CA 1
ATOM 1463 C C . TYR A 1 191 ? -10.017 -2.693 -1.410 1.00 85.62 191 TYR A C 1
ATOM 1465 O O . TYR A 1 191 ? -11.128 -2.156 -1.360 1.00 85.62 191 TYR A O 1
ATOM 1473 N N . GLN A 1 192 ? -9.400 -2.950 -2.558 1.00 84.06 192 GLN A N 1
ATOM 1474 C CA . GLN A 1 192 ? -9.990 -2.773 -3.877 1.00 84.06 192 GLN A CA 1
ATOM 1475 C C . GLN A 1 192 ? -9.621 -3.982 -4.733 1.00 84.06 192 GLN A C 1
ATOM 1477 O O . GLN A 1 192 ? -8.468 -4.403 -4.758 1.00 84.06 192 GLN A O 1
ATOM 1482 N N . VAL A 1 193 ? -10.601 -4.545 -5.433 1.00 83.00 193 VAL A N 1
ATOM 1483 C CA . VAL A 1 193 ? -10.429 -5.684 -6.335 1.00 83.00 193 VAL A CA 1
ATOM 1484 C C . VAL A 1 193 ? -10.646 -5.189 -7.754 1.00 83.00 193 VAL A C 1
ATOM 1486 O O . VAL A 1 193 ? -11.692 -4.623 -8.077 1.00 83.00 193 VAL A O 1
ATOM 1489 N N . HIS A 1 194 ? -9.633 -5.378 -8.594 1.00 75.75 194 HIS A N 1
ATOM 1490 C CA . HIS A 1 194 ? -9.622 -4.927 -9.980 1.00 75.75 194 HIS A CA 1
ATOM 1491 C C . HIS A 1 194 ? -9.521 -6.120 -10.928 1.00 75.75 194 HIS A C 1
ATOM 1493 O O . HIS A 1 194 ? -8.739 -7.043 -10.711 1.00 75.75 194 HIS A O 1
ATOM 1499 N N . VAL A 1 195 ? -10.238 -6.056 -12.049 1.00 76.31 195 VAL A N 1
ATOM 1500 C CA . VAL A 1 195 ? -10.007 -6.955 -13.185 1.00 76.31 195 VAL A CA 1
ATOM 1501 C C . VAL A 1 195 ? -8.874 -6.380 -14.032 1.00 76.31 195 VAL A C 1
ATOM 1503 O O . VAL A 1 195 ? -9.077 -5.411 -14.771 1.00 76.31 195 VAL A O 1
ATOM 1506 N N . ARG A 1 196 ? -7.692 -7.009 -13.948 1.00 59.03 196 ARG A N 1
ATOM 1507 C CA . ARG A 1 196 ? -6.423 -6.584 -14.579 1.00 59.03 196 ARG A CA 1
ATOM 1508 C C . ARG A 1 196 ? -6.581 -6.115 -16.029 1.00 59.03 196 ARG A C 1
ATOM 1510 O O . ARG A 1 196 ? -6.085 -5.062 -16.402 1.00 59.03 196 ARG A O 1
ATOM 1517 N N . CYS A 1 197 ? -7.329 -6.864 -16.837 1.00 63.09 197 CYS A N 1
ATOM 1518 C CA . CYS A 1 197 ? -7.450 -6.619 -18.278 1.00 63.09 197 CYS A CA 1
ATOM 1519 C C . CYS A 1 197 ? -8.571 -5.649 -18.677 1.00 63.09 197 CYS A C 1
ATOM 1521 O O . CYS A 1 197 ? -8.811 -5.464 -19.871 1.00 63.09 197 CYS A O 1
ATOM 1523 N N . ARG A 1 198 ? -9.320 -5.098 -17.715 1.00 63.03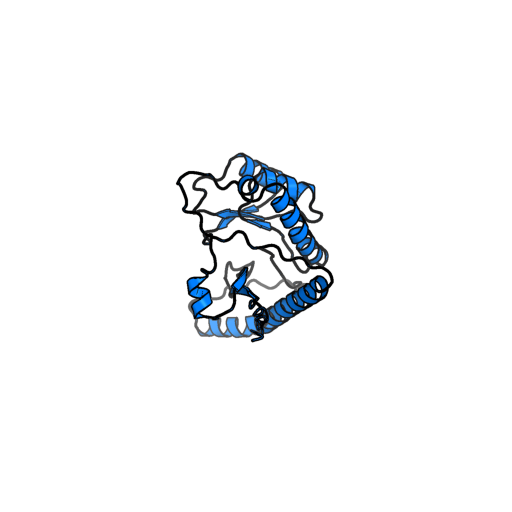 198 ARG A N 1
ATOM 1524 C CA . ARG A 1 198 ? -10.508 -4.283 -18.011 1.00 63.03 198 ARG A CA 1
ATOM 1525 C C . ARG A 1 198 ? -10.560 -2.956 -17.261 1.00 63.03 198 ARG A C 1
ATOM 1527 O O . ARG A 1 198 ? -11.457 -2.175 -17.542 1.00 63.03 198 ARG A O 1
ATOM 1534 N N . GLY A 1 199 ? -9.646 -2.702 -16.320 1.00 64.06 199 GLY A N 1
ATOM 1535 C CA . GLY A 1 199 ? -9.696 -1.497 -15.482 1.00 64.06 199 GLY A CA 1
ATOM 1536 C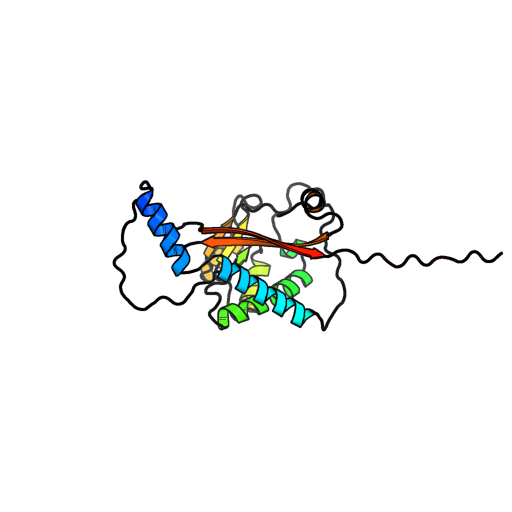 C . GLY A 1 199 ? -10.982 -1.394 -14.651 1.00 64.06 199 GLY A C 1
ATOM 1537 O O . GLY A 1 199 ? -11.325 -0.320 -14.171 1.00 64.06 199 GLY A O 1
ATOM 1538 N N . VAL A 1 200 ? -11.716 -2.502 -14.503 1.00 79.62 200 VAL A N 1
ATOM 1539 C CA . VAL A 1 200 ? -12.999 -2.548 -13.800 1.00 79.62 200 VAL A CA 1
ATOM 1540 C C . VAL A 1 200 ? -12.745 -2.891 -12.341 1.00 79.62 200 VAL A C 1
ATOM 1542 O O . VAL A 1 200 ? -12.180 -3.943 -12.041 1.00 79.62 200 VAL A O 1
ATOM 1545 N N . LEU A 1 201 ? -13.208 -2.016 -11.453 1.00 78.56 201 LEU A N 1
ATOM 1546 C CA . LEU A 1 201 ? -13.349 -2.277 -10.025 1.00 78.56 201 LEU A CA 1
ATOM 1547 C C . LEU A 1 201 ? -14.524 -3.231 -9.801 1.00 78.56 201 LEU A C 1
ATOM 1549 O O . LEU A 1 201 ? -15.670 -2.869 -10.063 1.00 78.56 201 LEU A O 1
ATOM 1553 N N . THR A 1 202 ? -14.254 -4.444 -9.329 1.00 84.38 202 THR A N 1
ATOM 1554 C CA . THR A 1 202 ? -15.298 -5.436 -9.020 1.00 84.38 202 THR A CA 1
ATOM 1555 C C . THR A 1 202 ? -15.738 -5.379 -7.570 1.00 84.38 202 THR A C 1
ATOM 1557 O O . THR A 1 202 ? -16.909 -5.611 -7.283 1.00 84.38 202 THR A O 1
ATOM 1560 N N . ALA A 1 203 ? -14.824 -5.040 -6.664 1.00 83.88 203 ALA A N 1
ATOM 1561 C CA . ALA A 1 203 ? -15.136 -4.835 -5.262 1.00 83.88 203 ALA A CA 1
ATOM 1562 C C . ALA A 1 203 ? -14.265 -3.728 -4.675 1.00 83.88 203 ALA A C 1
ATOM 1564 O O . ALA A 1 203 ? -13.145 -3.475 -5.115 1.00 83.88 203 ALA A O 1
ATOM 1565 N N . LYS A 1 204 ? -14.800 -3.059 -3.664 1.00 87.38 204 LYS A N 1
ATOM 1566 C CA . LYS A 1 204 ? -14.049 -2.180 -2.778 1.00 87.38 204 LYS A CA 1
ATOM 1567 C C . LYS A 1 204 ? -14.706 -2.225 -1.411 1.00 87.38 204 LYS A C 1
ATOM 1569 O O . LYS A 1 204 ? -15.924 -2.378 -1.330 1.00 87.38 204 LYS A O 1
ATOM 1574 N N . GLY A 1 205 ? -13.924 -2.057 -0.362 1.00 86.12 205 GLY A N 1
ATOM 1575 C CA . GLY A 1 205 ? -14.457 -2.042 0.987 1.00 86.12 205 GLY A CA 1
ATOM 1576 C C . GLY A 1 205 ? -13.391 -1.746 2.017 1.00 86.12 205 GLY A C 1
ATOM 1577 O O . GLY A 1 205 ? -12.246 -1.436 1.683 1.00 86.12 205 GLY A O 1
ATOM 1578 N N . TYR A 1 206 ? -13.805 -1.861 3.269 1.00 86.25 206 TYR A N 1
ATOM 1579 C CA . TYR A 1 206 ? -12.954 -1.681 4.429 1.00 86.25 206 TYR A CA 1
ATOM 1580 C C . TYR A 1 206 ? -13.021 -2.937 5.290 1.00 86.25 206 TYR A C 1
ATOM 1582 O O . TYR A 1 206 ? -14.067 -3.581 5.380 1.00 86.25 206 TYR A O 1
ATOM 1590 N N . ILE A 1 207 ? -11.897 -3.279 5.901 1.00 88.62 207 ILE A N 1
ATOM 1591 C CA . ILE A 1 207 ? -11.775 -4.276 6.955 1.00 88.62 207 ILE A CA 1
ATOM 1592 C C . ILE A 1 207 ? -11.251 -3.524 8.171 1.00 88.62 207 ILE A C 1
ATOM 1594 O O . ILE A 1 207 ? -10.311 -2.739 8.054 1.00 88.62 207 ILE A O 1
ATOM 1598 N N . VAL A 1 208 ? -11.888 -3.729 9.316 1.00 90.00 208 VAL A N 1
ATOM 1599 C CA . VAL A 1 208 ? -11.543 -3.046 10.562 1.00 90.00 208 VAL A CA 1
ATOM 1600 C C . VAL A 1 208 ? -11.307 -4.108 11.621 1.00 90.00 208 VAL A C 1
ATOM 1602 O O . VAL A 1 208 ? -12.181 -4.943 11.856 1.00 90.00 208 VAL A O 1
ATOM 1605 N N . GLY A 1 209 ? -10.127 -4.078 12.233 1.00 91.69 209 GLY A N 1
ATOM 1606 C CA . GLY A 1 209 ? -9.863 -4.771 13.485 1.00 91.69 209 GLY A CA 1
ATOM 1607 C C . GLY A 1 209 ? -10.259 -3.858 14.633 1.00 91.69 209 GLY A C 1
ATOM 1608 O O . GLY A 1 209 ? -9.844 -2.699 14.661 1.00 91.69 209 GLY A O 1
ATOM 1609 N N . ALA A 1 210 ? -11.099 -4.349 15.538 1.00 93.50 210 ALA A N 1
ATOM 1610 C CA . ALA A 1 210 ? -11.544 -3.580 16.686 1.00 93.50 210 ALA A CA 1
ATOM 1611 C C . ALA A 1 210 ? -11.643 -4.454 17.932 1.00 93.50 210 ALA A C 1
ATOM 1613 O O . ALA A 1 210 ? -12.145 -5.583 17.884 1.00 93.50 210 ALA A O 1
ATOM 1614 N N . SER A 1 211 ? -11.235 -3.885 19.059 1.00 93.19 211 SER A N 1
ATOM 1615 C CA . SER A 1 211 ? -11.216 -4.539 20.357 1.00 93.19 211 SER A CA 1
ATOM 1616 C C . SER A 1 211 ? -12.133 -3.815 21.336 1.00 93.19 211 SER A C 1
ATOM 1618 O O . SER A 1 211 ? -12.429 -2.628 21.202 1.00 93.19 211 SER A O 1
ATOM 1620 N N . ARG A 1 212 ? -12.649 -4.549 22.323 1.00 91.69 212 ARG A N 1
ATOM 1621 C CA . ARG A 1 212 ? -13.421 -3.964 23.421 1.00 91.69 212 ARG A CA 1
ATOM 1622 C C . ARG A 1 212 ? -12.518 -3.872 24.647 1.00 91.69 212 ARG A C 1
ATOM 1624 O O . ARG A 1 212 ? -12.000 -4.912 25.064 1.00 91.69 212 ARG A O 1
ATOM 1631 N N . PRO A 1 213 ? -12.356 -2.690 25.265 1.00 82.00 213 PRO A N 1
ATOM 1632 C CA . PRO A 1 213 ? -11.627 -2.589 26.516 1.00 82.00 213 PRO A CA 1
ATOM 1633 C C . PRO A 1 213 ? -12.316 -3.460 27.569 1.00 82.00 213 PRO A C 1
ATOM 1635 O O . PRO A 1 213 ? -13.521 -3.346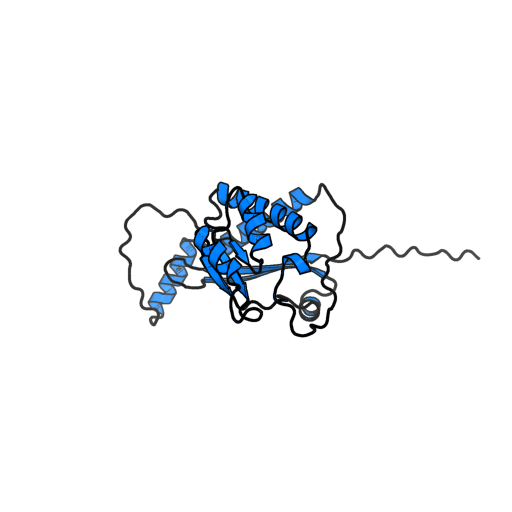 27.817 1.00 82.00 213 PRO A O 1
ATOM 1638 N N . ILE A 1 214 ? -11.547 -4.367 28.167 1.00 78.62 214 ILE A N 1
ATOM 1639 C CA . ILE A 1 214 ? -12.029 -5.219 29.251 1.00 78.62 214 ILE A CA 1
ATOM 1640 C C . ILE A 1 214 ? -12.296 -4.297 30.447 1.00 78.62 214 ILE A C 1
ATOM 1642 O O . ILE A 1 214 ? -11.382 -3.573 30.853 1.00 78.62 214 ILE A O 1
ATOM 1646 N N . PRO A 1 215 ? -13.511 -4.285 31.026 1.00 69.44 215 PRO A N 1
ATOM 1647 C CA . PRO A 1 215 ? -13.761 -3.494 32.218 1.00 69.44 215 PRO A CA 1
ATOM 1648 C C . PRO A 1 215 ? -12.857 -4.013 33.337 1.00 69.44 215 PRO A C 1
ATOM 1650 O O . PRO A 1 215 ? -12.985 -5.158 33.772 1.00 69.44 215 PRO A O 1
ATOM 1653 N N . SER A 1 216 ? -11.919 -3.178 33.788 1.00 59.22 216 SER A N 1
ATOM 1654 C CA . SER A 1 216 ? -11.113 -3.468 34.969 1.00 59.22 216 SER A CA 1
ATOM 1655 C C . SER A 1 216 ? -12.067 -3.716 36.133 1.00 59.22 216 SER A C 1
ATOM 1657 O O . SER A 1 216 ? -12.875 -2.839 36.448 1.00 59.22 216 SER A O 1
ATOM 1659 N N . ALA A 1 217 ? -11.999 -4.903 36.741 1.00 52.25 217 ALA A N 1
ATOM 1660 C CA . ALA A 1 217 ? -12.790 -5.235 37.915 1.00 52.25 217 ALA A CA 1
ATOM 1661 C C . ALA A 1 217 ? -12.618 -4.120 38.953 1.00 52.25 217 ALA A C 1
ATOM 1663 O O . ALA A 1 217 ? -11.514 -3.874 39.438 1.00 52.25 217 ALA A O 1
ATOM 1664 N N . SER A 1 218 ? -13.701 -3.405 39.248 1.00 50.53 218 SER A N 1
ATOM 1665 C CA . SER A 1 218 ? -13.722 -2.404 40.301 1.00 50.53 218 SER A CA 1
ATOM 1666 C C . SER A 1 218 ? -13.371 -3.102 41.612 1.00 50.53 218 SER A C 1
ATOM 1668 O O . SER A 1 218 ? -14.170 -3.886 42.127 1.00 50.53 218 SER A O 1
ATOM 1670 N N . THR A 1 219 ? -12.181 -2.839 42.147 1.00 45.19 219 THR A N 1
ATOM 1671 C CA . THR A 1 219 ? -11.827 -3.209 43.515 1.00 45.19 219 THR A CA 1
ATOM 1672 C C . THR A 1 219 ? -12.819 -2.514 44.439 1.00 45.19 219 THR A C 1
ATOM 1674 O O . THR A 1 219 ? -12.718 -1.316 44.695 1.00 45.19 219 THR A O 1
ATOM 1677 N N . SER A 1 220 ? -13.817 -3.257 44.915 1.00 45.06 220 SER A N 1
ATOM 1678 C CA . SER A 1 220 ? -14.699 -2.820 45.987 1.00 45.06 220 SER A CA 1
ATOM 1679 C C . SER A 1 220 ? -13.844 -2.635 47.239 1.00 45.06 220 SER A C 1
ATOM 1681 O O . SER A 1 220 ? -13.510 -3.607 47.921 1.00 45.06 220 SER A O 1
ATOM 1683 N N . ALA A 1 221 ? -13.448 -1.398 47.528 1.00 45.22 221 ALA A N 1
ATOM 1684 C CA . ALA A 1 221 ? -12.897 -1.046 48.822 1.00 45.22 221 ALA A CA 1
ATOM 1685 C C . ALA A 1 221 ? -13.994 -1.290 49.870 1.00 45.22 221 ALA A C 1
ATOM 1687 O O . ALA A 1 221 ? -14.967 -0.543 49.960 1.00 45.22 221 ALA A O 1
ATOM 1688 N N . LYS A 1 222 ? -13.859 -2.379 50.636 1.00 44.38 222 LYS A N 1
ATOM 1689 C CA . LYS A 1 222 ? -14.587 -2.561 51.893 1.00 44.38 222 LYS A CA 1
ATOM 1690 C C . LYS A 1 222 ? -14.182 -1.414 52.817 1.00 44.38 222 LYS A C 1
ATOM 1692 O O . LYS A 1 222 ? -13.067 -1.406 53.329 1.00 44.38 222 LYS A O 1
ATOM 1697 N N . ALA A 1 223 ? -15.089 -0.468 53.029 1.00 48.19 223 ALA A N 1
ATOM 1698 C CA . ALA A 1 223 ? -15.067 0.358 54.223 1.00 48.19 223 ALA A CA 1
ATOM 1699 C C . ALA A 1 223 ? -15.365 -0.569 55.412 1.00 48.19 223 ALA A C 1
ATOM 1701 O O . ALA A 1 223 ? -16.494 -1.033 55.573 1.00 48.19 223 ALA A O 1
ATOM 1702 N N . SER A 1 224 ? -14.330 -0.913 56.177 1.00 49.34 224 SER A N 1
ATOM 1703 C CA . SER A 1 224 ? -14.495 -1.463 57.521 1.00 49.34 224 SER A CA 1
ATOM 1704 C C . SER A 1 224 ? -14.635 -0.304 58.503 1.00 49.34 224 SER A C 1
ATOM 1706 O O . SER A 1 224 ? -13.928 0.696 58.379 1.00 49.34 224 SER A O 1
ATOM 1708 N N . ALA A 1 225 ? -15.608 -0.485 59.394 1.00 43.47 225 ALA A N 1
ATOM 1709 C CA . ALA A 1 225 ? -16.090 0.417 60.433 1.00 43.47 225 ALA A CA 1
ATOM 1710 C C . ALA A 1 225 ? -15.033 0.854 61.456 1.00 43.47 225 ALA A C 1
ATOM 1712 O O . ALA A 1 225 ? -14.045 0.108 61.645 1.00 43.47 225 ALA A O 1
#